Protein AF-A0A349CSX2-F1 (afdb_monomer)

Sequence (225 aa):
MTLAASSPLQPGTSHRARDFVFTFSYESYADAHKRGMMRPPDRLVSTLIDSPEVRRVLVADPFRSWITSWVRALVDIRHRARETDKFRHVSPMRIARADPVHVDDVAAVYRDYERIVRRAAEAAQLEQPAFVTASPLVGGFTDLDWTGGALYYARDDWLSSPARRRYWPAYREAYRRIAASGRAVAAVSQEIIDRIEPTGPHRVVPNGIEPREWLGAQPTAPDWL

Radius of gyration: 18.16 Å; Cα contacts (8 Å, |Δi|>4): 360; chains: 1; bounding box: 45×52×41 Å

Structure (mmCIF, N/CA/C/O backbone):
data_AF-A0A349CSX2-F1
#
_entry.id   AF-A0A349CSX2-F1
#
loop_
_atom_site.group_PDB
_atom_site.id
_atom_site.type_symbol
_atom_site.label_atom_id
_atom_site.label_alt_id
_atom_site.label_comp_id
_atom_site.label_asym_id
_atom_site.label_entity_id
_atom_site.label_seq_id
_atom_site.pdbx_PDB_ins_code
_atom_site.Cartn_x
_atom_site.Cartn_y
_atom_site.Cartn_z
_atom_site.occupancy
_atom_site.B_iso_or_equiv
_atom_site.auth_seq_id
_atom_site.auth_comp_id
_atom_site.auth_asym_id
_atom_site.auth_atom_id
_atom_site.pdbx_PDB_model_num
ATOM 1 N N . MET A 1 1 ? -24.421 -0.724 -22.164 1.00 36.19 1 MET A N 1
ATOM 2 C CA . MET A 1 1 ? -24.004 -0.444 -20.774 1.00 36.19 1 MET A CA 1
ATOM 3 C C . MET A 1 1 ? -24.316 -1.673 -19.946 1.00 36.19 1 MET A C 1
ATOM 5 O O . MET A 1 1 ? -25.474 -1.894 -19.620 1.00 36.19 1 MET A O 1
ATOM 9 N N . THR A 1 2 ? -23.325 -2.519 -19.692 1.00 32.28 2 THR A N 1
ATOM 10 C CA . THR A 1 2 ? -23.505 -3.706 -18.850 1.00 32.28 2 THR A CA 1
ATOM 11 C C . THR A 1 2 ? -23.389 -3.245 -17.403 1.00 32.28 2 THR A C 1
ATOM 13 O O . THR A 1 2 ? -22.340 -2.746 -17.001 1.00 32.28 2 THR A O 1
ATOM 16 N N . LEU A 1 3 ? -24.487 -3.318 -16.648 1.00 37.62 3 LEU A N 1
ATOM 17 C CA . LEU A 1 3 ? -24.475 -3.077 -15.208 1.00 37.62 3 LEU A CA 1
ATOM 18 C C . LEU A 1 3 ? -23.445 -4.029 -14.591 1.00 37.62 3 LEU A C 1
ATOM 20 O O . LEU A 1 3 ? -23.508 -5.235 -14.833 1.00 37.62 3 LEU A O 1
ATOM 24 N N . ALA A 1 4 ? -22.474 -3.484 -13.856 1.00 45.81 4 ALA A N 1
ATOM 25 C CA . ALA A 1 4 ? -21.497 -4.286 -13.132 1.00 45.81 4 ALA A CA 1
ATOM 26 C C . ALA A 1 4 ? -22.250 -5.321 -12.287 1.00 45.81 4 ALA A C 1
ATOM 28 O O . ALA A 1 4 ? -23.152 -4.954 -11.529 1.00 45.81 4 ALA A O 1
ATOM 29 N N . ALA A 1 5 ? -21.913 -6.601 -12.461 1.00 44.22 5 ALA A N 1
ATOM 30 C CA . ALA A 1 5 ? -22.546 -7.690 -11.734 1.00 44.22 5 ALA A CA 1
ATOM 31 C C . ALA A 1 5 ? -22.550 -7.397 -10.224 1.00 44.22 5 ALA A C 1
ATOM 33 O O . ALA A 1 5 ? -21.582 -6.863 -9.668 1.00 44.22 5 ALA A O 1
ATOM 34 N N . SER A 1 6 ? -23.668 -7.713 -9.570 1.00 47.03 6 SER A N 1
ATOM 35 C CA . SER A 1 6 ? -23.848 -7.541 -8.133 1.00 47.03 6 SER A CA 1
ATOM 36 C C . SER A 1 6 ? -22.718 -8.234 -7.367 1.00 47.03 6 SER A C 1
ATOM 38 O O . SER A 1 6 ? -22.371 -9.380 -7.637 1.00 47.03 6 SER A O 1
ATOM 40 N N . SER A 1 7 ? -22.130 -7.502 -6.421 1.00 48.88 7 SER A N 1
ATOM 41 C CA . SER A 1 7 ? -21.007 -7.954 -5.598 1.00 48.88 7 SER A CA 1
ATOM 42 C C . SER A 1 7 ? -21.341 -9.252 -4.853 1.00 48.88 7 SER A C 1
ATOM 44 O O . SER A 1 7 ? -22.360 -9.275 -4.165 1.00 48.88 7 SER A O 1
ATOM 46 N N . PRO A 1 8 ? -20.480 -10.285 -4.884 1.00 47.00 8 PRO A N 1
ATOM 47 C CA . PRO A 1 8 ? -20.641 -11.467 -4.033 1.00 47.00 8 PRO A CA 1
ATOM 48 C C . PRO A 1 8 ? -20.331 -11.179 -2.553 1.00 47.00 8 PRO A C 1
ATOM 50 O O . PRO A 1 8 ? -20.602 -12.008 -1.688 1.00 47.00 8 PRO A O 1
ATOM 53 N N . LEU A 1 9 ? -19.757 -10.011 -2.239 1.00 49.25 9 LEU A N 1
ATOM 54 C CA . LEU A 1 9 ? -19.518 -9.591 -0.860 1.00 49.25 9 LEU A CA 1
ATOM 55 C C . LEU A 1 9 ? -20.847 -9.185 -0.218 1.00 49.25 9 LEU A C 1
ATOM 57 O O . LEU A 1 9 ? -21.385 -8.121 -0.531 1.00 49.25 9 LEU A O 1
ATOM 61 N N . GLN A 1 10 ? -21.359 -10.026 0.681 1.00 48.22 10 GLN A N 1
ATOM 62 C CA . GLN A 1 10 ? -22.434 -9.624 1.580 1.00 48.22 10 GLN A CA 1
ATOM 63 C C . GLN A 1 10 ? -21.970 -8.423 2.423 1.00 48.22 10 GLN A C 1
ATOM 65 O O . GLN A 1 10 ? -20.821 -8.414 2.877 1.00 48.22 10 GLN A O 1
ATOM 70 N N . PRO A 1 11 ? -22.820 -7.399 2.630 1.00 49.03 11 PRO A N 1
ATOM 71 C CA . PRO A 1 11 ? -22.500 -6.309 3.541 1.00 49.03 11 PRO A CA 1
ATOM 72 C C . PRO A 1 11 ? -22.248 -6.892 4.935 1.00 49.03 11 PRO A C 1
ATOM 74 O O . PRO A 1 11 ? -23.105 -7.574 5.495 1.00 49.03 11 PRO A O 1
ATOM 77 N N . GLY A 1 12 ? -21.043 -6.669 5.462 1.00 51.38 12 GLY A N 1
ATOM 78 C CA . GLY A 1 12 ? -20.649 -7.177 6.770 1.00 51.38 12 GLY A CA 1
ATOM 79 C C . GLY A 1 12 ? -21.587 -6.650 7.852 1.00 51.38 12 GLY A C 1
ATOM 80 O O . GLY A 1 12 ? -21.747 -5.442 8.014 1.00 51.38 12 GLY A O 1
ATOM 81 N N . THR A 1 13 ? -22.212 -7.561 8.591 1.00 50.88 13 THR A N 1
ATOM 82 C CA . THR A 1 13 ? -22.945 -7.269 9.827 1.00 50.88 13 THR A CA 1
ATOM 83 C C . THR A 1 13 ? -22.016 -6.562 10.810 1.00 50.88 13 THR A C 1
ATOM 85 O O . THR A 1 13 ? -20.895 -7.031 10.997 1.00 50.88 13 THR A O 1
ATOM 88 N N . SER A 1 14 ? -22.479 -5.455 11.408 1.00 49.78 14 SER A N 1
ATOM 89 C CA . SER A 1 14 ? -21.754 -4.549 12.318 1.00 49.78 14 SER A CA 1
ATOM 90 C C . SER A 1 14 ? -20.541 -5.190 13.007 1.00 49.78 14 SER A C 1
ATOM 92 O O . SER A 1 14 ? -20.660 -5.832 14.055 1.00 49.78 14 SER A O 1
ATOM 94 N N . HIS A 1 15 ? -19.363 -5.030 12.407 1.00 58.34 15 HIS A N 1
ATOM 95 C CA . HIS A 1 15 ? -18.131 -5.492 13.019 1.00 58.34 15 HIS A CA 1
ATOM 96 C C . HIS A 1 15 ? -17.725 -4.503 14.112 1.00 58.34 15 HIS A C 1
ATOM 98 O O . HIS A 1 15 ? -17.779 -3.287 13.929 1.00 58.34 15 HIS A O 1
ATOM 104 N N . ARG A 1 16 ? -17.291 -5.034 15.259 1.00 72.81 16 ARG A N 1
ATOM 105 C CA . ARG A 1 16 ? -16.488 -4.291 16.238 1.00 72.81 16 ARG A CA 1
ATOM 106 C C . ARG A 1 16 ? -15.406 -3.505 15.483 1.00 72.81 16 ARG A C 1
ATOM 108 O O . ARG A 1 16 ? -14.809 -4.061 14.561 1.00 72.81 16 ARG A O 1
ATOM 115 N N . ALA A 1 17 ? -15.173 -2.248 15.868 1.00 86.38 17 ALA A N 1
ATOM 116 C CA . ALA A 1 17 ? -14.196 -1.391 15.198 1.00 86.38 17 ALA A CA 1
ATOM 117 C C . ALA A 1 17 ? -12.853 -2.125 15.020 1.00 86.38 17 ALA A C 1
ATOM 119 O O . ALA A 1 17 ? -12.344 -2.722 15.974 1.00 86.38 17 ALA A O 1
ATOM 120 N N . ARG A 1 18 ? -12.316 -2.119 13.796 1.00 94.00 18 ARG A N 1
ATOM 121 C CA . ARG A 1 18 ? -11.175 -2.954 13.381 1.00 94.00 18 ARG A CA 1
ATOM 122 C C . ARG A 1 18 ? -9.903 -2.123 13.242 1.00 94.00 18 ARG A C 1
ATOM 124 O O . ARG A 1 18 ? -9.966 -0.924 12.975 1.00 94.00 18 ARG A O 1
ATOM 131 N N . ASP A 1 19 ? -8.751 -2.762 13.407 1.00 97.88 19 ASP A N 1
ATOM 132 C CA . ASP A 1 19 ? -7.459 -2.133 13.145 1.00 97.88 19 ASP A CA 1
ATOM 133 C C . ASP A 1 19 ? -7.006 -2.294 11.705 1.00 97.88 19 ASP A C 1
ATOM 135 O O . ASP A 1 19 ? -7.312 -3.291 11.049 1.00 97.88 19 ASP A O 1
ATOM 139 N N . PHE A 1 20 ? -6.219 -1.331 11.236 1.00 98.50 20 PHE A N 1
ATOM 140 C CA . PHE A 1 20 ? -5.724 -1.310 9.871 1.00 98.50 20 PHE A CA 1
ATOM 141 C C . PHE A 1 20 ? -4.232 -1.014 9.797 1.00 98.50 20 PHE A C 1
ATOM 143 O O . PHE A 1 20 ? -3.682 -0.229 10.568 1.00 98.50 20 PHE A O 1
ATOM 150 N N . VAL A 1 21 ? -3.589 -1.605 8.799 1.00 98.62 21 VAL A N 1
ATOM 151 C CA . VAL A 1 21 ? -2.288 -1.164 8.305 1.00 98.62 21 VAL A CA 1
ATOM 152 C C . VAL A 1 21 ? -2.480 -0.717 6.868 1.00 98.62 21 VAL A C 1
ATOM 154 O O . VAL A 1 21 ? -3.046 -1.456 6.067 1.00 98.62 21 VAL A O 1
ATOM 157 N N . PHE A 1 22 ? -2.018 0.483 6.539 1.00 98.38 22 PHE A N 1
ATOM 158 C CA . PHE A 1 22 ? -2.097 1.029 5.192 1.00 98.38 22 PHE A CA 1
ATOM 159 C C . PHE A 1 22 ? -0.706 1.353 4.649 1.00 98.38 22 PHE A C 1
ATOM 161 O O . PHE A 1 22 ? 0.077 2.022 5.321 1.00 98.38 22 PHE A O 1
ATOM 168 N N . THR A 1 23 ? -0.413 0.941 3.414 1.00 97.44 23 THR A N 1
ATOM 169 C CA . THR A 1 23 ? 0.828 1.320 2.718 1.00 97.44 23 THR A CA 1
ATOM 170 C C . THR A 1 23 ? 0.540 1.967 1.366 1.00 97.44 23 THR A C 1
ATOM 172 O O . THR A 1 23 ? -0.240 1.436 0.566 1.00 97.44 23 THR A O 1
ATOM 175 N N . PHE A 1 24 ? 1.259 3.040 1.054 1.00 93.25 24 PHE A N 1
ATOM 176 C CA . PHE A 1 24 ? 1.254 3.660 -0.273 1.00 93.25 24 PHE A CA 1
ATOM 177 C C . PHE A 1 24 ? 2.081 2.870 -1.305 1.00 93.25 24 PHE A C 1
ATOM 179 O O . PHE A 1 24 ? 2.866 1.991 -0.957 1.00 93.25 24 PHE A O 1
ATOM 186 N N . SER A 1 25 ? 1.941 3.228 -2.588 1.00 89.25 25 SER A N 1
ATOM 187 C CA . SER A 1 25 ? 2.779 2.724 -3.686 1.00 89.25 25 SER A CA 1
ATOM 188 C C . SER A 1 25 ? 4.207 3.282 -3.659 1.00 89.25 25 SER A C 1
ATOM 190 O O . SER A 1 25 ? 5.168 2.536 -3.496 1.00 89.25 25 SER A O 1
ATOM 192 N N . TYR A 1 26 ? 4.346 4.599 -3.837 1.00 83.94 26 TYR A N 1
ATOM 193 C CA . TYR A 1 26 ? 5.637 5.303 -3.930 1.00 83.94 26 TYR A CA 1
ATOM 194 C C . TYR A 1 26 ? 5.653 6.624 -3.163 1.00 83.94 26 TYR A C 1
ATOM 196 O O . TYR A 1 26 ? 6.717 7.155 -2.838 1.00 83.94 26 TYR A O 1
ATOM 204 N N . GLU A 1 27 ? 4.475 7.169 -2.899 1.00 88.12 27 GLU A N 1
ATOM 205 C CA . GLU A 1 27 ? 4.265 8.391 -2.149 1.00 88.12 27 GLU A CA 1
ATOM 206 C C . GLU A 1 27 ? 4.383 8.123 -0.641 1.00 88.12 27 GLU A C 1
ATOM 208 O O . GLU A 1 27 ? 4.000 7.059 -0.175 1.00 88.12 27 GLU A O 1
ATOM 213 N N . SER A 1 28 ? 4.909 9.071 0.137 1.00 90.12 28 SER A N 1
ATOM 214 C CA . SER A 1 28 ? 4.780 9.020 1.604 1.00 90.12 28 SER A CA 1
ATOM 215 C C . SER A 1 28 ? 3.504 9.716 2.064 1.00 90.12 28 SER A C 1
ATOM 217 O O . SER A 1 28 ? 2.923 10.515 1.324 1.00 90.12 28 SER A O 1
ATOM 219 N N . TYR A 1 29 ? 3.127 9.502 3.325 1.00 91.12 29 TYR A N 1
ATOM 220 C CA . TYR A 1 29 ? 2.076 10.279 3.980 1.00 91.12 29 TYR A CA 1
ATOM 221 C C . TYR A 1 29 ? 2.330 11.788 3.860 1.00 91.12 29 TYR A C 1
ATOM 223 O O . TYR A 1 29 ? 1.424 12.547 3.530 1.00 91.12 29 TYR A O 1
ATOM 231 N N . ALA A 1 30 ? 3.578 12.231 4.041 1.00 89.00 30 ALA A N 1
ATOM 232 C CA . ALA A 1 30 ? 3.936 13.640 3.888 1.00 89.00 30 ALA A CA 1
ATOM 233 C C . ALA A 1 30 ? 3.714 14.154 2.452 1.00 89.00 30 ALA A C 1
ATOM 235 O O . ALA A 1 30 ? 3.168 15.242 2.274 1.00 89.00 30 ALA A O 1
ATOM 236 N N . ASP A 1 31 ? 4.068 13.362 1.426 1.00 89.31 31 ASP A N 1
ATOM 237 C CA . ASP A 1 31 ? 3.789 13.715 0.027 1.00 89.31 31 ASP A CA 1
ATOM 238 C C . ASP A 1 31 ? 2.273 13.806 -0.232 1.00 89.31 31 ASP A C 1
ATOM 240 O O . ASP A 1 31 ? 1.844 14.626 -1.045 1.00 89.31 31 ASP A O 1
ATOM 244 N N . ALA A 1 32 ? 1.468 12.947 0.408 1.00 89.81 32 ALA A N 1
ATOM 245 C CA . ALA A 1 32 ? 0.006 12.937 0.308 1.00 89.81 32 ALA A CA 1
ATOM 246 C C . ALA A 1 32 ? -0.625 14.149 1.008 1.00 89.81 32 ALA A C 1
ATOM 248 O O . ALA A 1 32 ? -1.435 14.863 0.418 1.00 89.81 32 ALA A O 1
ATOM 249 N N . HIS A 1 33 ? -0.182 14.450 2.224 1.00 91.38 33 HIS A N 1
ATOM 250 C CA . HIS A 1 33 ? -0.674 15.582 2.994 1.00 91.38 33 HIS A CA 1
ATOM 251 C C . HIS A 1 33 ? -0.309 16.923 2.336 1.00 91.38 33 HIS A C 1
ATOM 253 O O . HIS A 1 33 ? -1.148 17.815 2.241 1.00 91.38 33 HIS A O 1
ATOM 259 N N . LYS A 1 34 ? 0.906 17.050 1.786 1.00 87.62 34 LYS A N 1
ATOM 260 C CA . LYS A 1 34 ? 1.354 18.245 1.049 1.00 87.62 34 LYS A CA 1
ATOM 261 C C . LYS A 1 34 ? 0.487 18.569 -0.169 1.00 87.62 34 LYS A C 1
ATOM 263 O O . LYS A 1 34 ? 0.300 19.738 -0.486 1.00 87.62 34 LYS A O 1
ATOM 268 N N . ARG A 1 35 ? -0.050 17.547 -0.840 1.00 87.44 35 ARG A N 1
ATOM 269 C CA . ARG A 1 35 ? -0.967 17.701 -1.982 1.00 87.44 35 ARG A CA 1
ATOM 270 C C . ARG A 1 35 ? -2.447 17.686 -1.581 1.00 87.44 35 ARG A C 1
ATOM 272 O O . ARG A 1 35 ? -3.295 17.472 -2.437 1.00 87.44 35 ARG A O 1
ATOM 279 N N . GLY A 1 36 ? -2.768 17.847 -0.297 1.00 87.38 36 GLY A N 1
ATOM 280 C CA . GLY A 1 36 ? -4.153 17.928 0.172 1.00 87.38 36 GLY A CA 1
ATOM 281 C C . GLY A 1 36 ? -4.939 16.617 0.086 1.00 87.38 36 GLY A C 1
ATOM 282 O O . GLY A 1 36 ? -6.149 16.654 -0.087 1.00 87.38 36 GLY A O 1
ATOM 283 N N . MET A 1 37 ? -4.273 15.461 0.179 1.00 90.06 37 MET A N 1
ATOM 284 C CA . MET A 1 37 ? -4.906 14.133 0.174 1.00 90.06 37 MET A CA 1
ATOM 285 C C . MET A 1 37 ? -5.798 13.838 -1.050 1.00 90.06 37 MET A C 1
ATOM 287 O O . MET A 1 37 ? -6.779 13.107 -0.961 1.00 90.06 37 MET A O 1
ATOM 291 N N . MET A 1 38 ? -5.466 14.392 -2.220 1.00 86.38 38 MET A N 1
ATOM 292 C CA . MET A 1 38 ? -6.362 14.365 -3.384 1.00 86.38 38 MET A CA 1
ATOM 293 C C . MET A 1 38 ? -6.429 13.030 -4.150 1.00 86.38 38 MET A C 1
ATOM 295 O O . MET A 1 38 ? -7.393 12.804 -4.877 1.00 86.38 38 MET A O 1
ATOM 299 N N . ARG A 1 39 ? -5.416 12.151 -4.069 1.00 89.25 39 ARG A N 1
ATOM 300 C CA . ARG A 1 39 ? -5.370 10.931 -4.906 1.00 89.25 39 ARG A CA 1
ATOM 301 C C . ARG A 1 39 ? -6.172 9.786 -4.276 1.00 89.25 39 ARG A C 1
ATOM 303 O O . ARG A 1 39 ? -6.313 9.766 -3.058 1.00 89.25 39 ARG A O 1
ATOM 310 N N . PRO A 1 40 ? -6.602 8.767 -5.047 1.00 90.06 40 PRO A N 1
ATOM 311 C CA . PRO A 1 40 ? -7.395 7.666 -4.495 1.00 90.06 40 PRO A CA 1
ATOM 312 C C . PRO A 1 40 ? -6.766 6.954 -3.275 1.00 90.06 40 PRO A C 1
ATOM 314 O O . PRO A 1 40 ? -7.464 6.796 -2.277 1.00 90.06 40 PRO A O 1
ATOM 317 N N . PRO A 1 41 ? -5.457 6.609 -3.250 1.00 91.50 41 PRO A N 1
ATOM 318 C CA . PRO A 1 41 ? -4.831 6.052 -2.042 1.00 91.50 41 PRO A CA 1
ATOM 319 C C . PRO A 1 41 ? -4.826 7.015 -0.850 1.00 91.50 41 PRO A C 1
ATOM 321 O O . PRO A 1 41 ? -4.889 6.583 0.296 1.00 91.50 41 PRO A O 1
ATOM 324 N N . ASP A 1 42 ? -4.758 8.318 -1.115 1.00 92.88 42 ASP A N 1
ATOM 325 C CA . ASP A 1 42 ? -4.766 9.340 -0.072 1.00 92.88 42 ASP A CA 1
ATOM 326 C C . ASP A 1 42 ? -6.155 9.429 0.564 1.00 92.88 42 ASP A C 1
ATOM 328 O O . ASP A 1 42 ? -6.290 9.490 1.780 1.00 92.88 42 ASP A O 1
ATOM 332 N N . ARG A 1 43 ? -7.201 9.357 -0.264 1.00 91.62 43 ARG A N 1
ATOM 333 C CA . ARG A 1 43 ? -8.584 9.310 0.210 1.00 91.62 43 ARG A CA 1
ATOM 334 C C . ARG A 1 43 ? -8.865 8.047 0.999 1.00 91.62 43 ARG A C 1
ATOM 336 O O . ARG A 1 43 ? -9.484 8.148 2.047 1.00 91.62 43 ARG A O 1
ATOM 343 N N . LEU A 1 44 ? -8.340 6.897 0.572 1.00 92.56 44 LEU A N 1
ATOM 344 C CA . LEU A 1 44 ? -8.428 5.669 1.365 1.00 92.56 44 LEU A CA 1
ATOM 345 C C . LEU A 1 44 ? -7.824 5.858 2.759 1.00 92.56 44 LEU A C 1
ATOM 347 O O . LEU A 1 44 ? -8.465 5.503 3.745 1.00 92.56 44 LEU A O 1
ATOM 351 N N . VAL A 1 45 ? -6.630 6.452 2.865 1.00 93.88 45 VAL A N 1
ATOM 352 C CA . VAL A 1 45 ? -6.019 6.669 4.181 1.00 93.88 45 VAL A CA 1
ATOM 353 C C . VAL A 1 45 ? -6.781 7.701 5.014 1.00 93.88 45 VAL A C 1
ATOM 355 O O . VAL A 1 45 ? -6.990 7.464 6.200 1.00 93.88 45 VAL A O 1
ATOM 358 N N . SER A 1 46 ? -7.264 8.795 4.414 1.00 93.56 46 SER A N 1
ATOM 359 C CA . SER A 1 46 ? -8.117 9.775 5.100 1.00 93.56 46 SER A CA 1
ATOM 360 C C . SER A 1 46 ? -9.399 9.129 5.623 1.00 93.56 46 SER A C 1
ATOM 362 O O . SER A 1 46 ? -9.724 9.278 6.795 1.00 93.56 46 SER A O 1
ATOM 364 N N . THR A 1 47 ? -10.076 8.319 4.806 1.00 93.69 47 THR A N 1
ATOM 365 C CA . THR A 1 47 ? -11.267 7.575 5.226 1.00 93.69 47 THR A CA 1
ATOM 366 C C . THR A 1 47 ? -10.964 6.622 6.380 1.00 93.69 47 THR A C 1
ATOM 368 O O . THR A 1 47 ? -11.755 6.548 7.315 1.00 93.69 47 THR A O 1
ATOM 371 N N . LEU A 1 48 ? -9.823 5.923 6.370 1.00 95.19 48 LEU A N 1
ATOM 372 C CA . LEU A 1 48 ? -9.431 5.061 7.491 1.00 95.19 48 LEU A CA 1
ATOM 373 C C . LEU A 1 48 ? -9.164 5.863 8.774 1.00 95.19 48 LEU A C 1
ATOM 375 O O . LEU A 1 48 ? -9.556 5.442 9.861 1.00 95.19 48 LEU A O 1
ATOM 379 N N . ILE A 1 49 ? -8.516 7.023 8.661 1.00 94.56 49 ILE A N 1
ATOM 380 C CA . ILE A 1 49 ? -8.231 7.904 9.801 1.00 94.56 49 ILE A CA 1
ATOM 381 C C . ILE A 1 49 ? -9.529 8.468 10.395 1.00 94.56 49 ILE A C 1
ATOM 383 O O . ILE A 1 49 ? -9.668 8.510 11.619 1.00 94.56 49 ILE A O 1
ATOM 387 N N . ASP A 1 50 ? -10.504 8.827 9.563 1.00 93.25 50 ASP A N 1
ATOM 388 C CA . ASP A 1 50 ? -11.723 9.513 10.003 1.00 93.25 50 ASP A CA 1
ATOM 389 C C . ASP A 1 50 ? -12.873 8.553 10.359 1.00 93.25 50 ASP A C 1
ATOM 391 O O . ASP A 1 50 ? -13.730 8.891 11.174 1.00 93.25 50 ASP A O 1
ATOM 395 N N . SER A 1 51 ? -12.885 7.327 9.822 1.00 94.62 51 SER A N 1
ATOM 396 C CA . SER A 1 51 ? -14.003 6.387 9.994 1.00 94.62 51 SER A CA 1
ATOM 397 C C . SER A 1 51 ? -14.177 5.922 11.449 1.00 94.62 51 SER A C 1
ATOM 399 O O . SER A 1 51 ? -13.204 5.465 12.059 1.00 94.62 51 SER A O 1
ATOM 401 N N . PRO A 1 52 ? -15.397 5.957 12.020 1.00 91.75 52 PRO A N 1
ATOM 402 C CA . PRO A 1 52 ? -15.668 5.421 13.356 1.00 91.75 52 PRO A CA 1
ATOM 403 C C . PRO A 1 52 ? -15.562 3.888 13.426 1.00 91.75 52 PRO A C 1
ATOM 405 O O . PRO A 1 52 ? -15.413 3.334 14.512 1.00 91.75 52 PRO A O 1
ATOM 408 N N . GLU A 1 53 ? -15.603 3.197 12.284 1.00 93.69 53 GLU A N 1
ATOM 409 C CA . GLU A 1 53 ? -15.435 1.739 12.198 1.00 93.69 53 GLU A CA 1
ATOM 410 C C . GLU A 1 53 ? -13.963 1.306 12.299 1.00 93.69 53 GLU A C 1
ATOM 412 O O . GLU A 1 53 ? -13.659 0.120 12.444 1.00 93.69 53 GLU A O 1
ATOM 417 N N . VAL A 1 54 ? -13.032 2.263 12.244 1.00 96.25 54 VAL A N 1
ATOM 418 C CA . VAL A 1 54 ? -11.599 2.027 12.419 1.00 96.25 54 VAL A CA 1
ATOM 419 C C . VAL A 1 54 ? -11.206 2.357 13.851 1.00 96.25 54 VAL A C 1
ATOM 421 O O . VAL A 1 54 ? -11.353 3.494 14.300 1.00 96.25 54 VAL A O 1
ATOM 424 N N . ARG A 1 55 ? -10.664 1.369 14.566 1.00 96.12 55 ARG A N 1
ATOM 425 C CA . ARG A 1 55 ? -10.185 1.536 15.943 1.00 96.12 55 ARG A CA 1
ATOM 426 C C . ARG A 1 55 ? -8.814 2.206 15.968 1.00 96.12 55 ARG A C 1
ATOM 428 O O . ARG A 1 55 ? -8.653 3.241 16.610 1.00 96.12 55 ARG A O 1
ATOM 435 N N . ARG A 1 56 ? -7.837 1.625 15.268 1.00 97.62 56 ARG A N 1
ATOM 436 C CA . ARG A 1 56 ? -6.491 2.178 15.077 1.00 97.62 56 ARG A CA 1
ATOM 437 C C . ARG A 1 56 ? -5.999 1.922 13.659 1.00 97.62 56 ARG A C 1
ATOM 439 O O . ARG A 1 56 ? -6.359 0.932 13.029 1.00 97.62 56 ARG A O 1
ATOM 446 N N . VAL A 1 57 ? -5.144 2.803 13.163 1.00 98.12 57 VAL A N 1
ATOM 447 C CA . VAL A 1 57 ? -4.514 2.684 11.854 1.00 98.12 57 VAL A CA 1
ATOM 448 C C . VAL A 1 57 ? -3.029 3.011 11.950 1.00 98.12 57 VAL A C 1
ATOM 450 O O . VAL A 1 57 ? -2.634 4.057 12.466 1.00 98.12 57 VAL A O 1
ATOM 453 N N . LEU A 1 58 ? -2.204 2.108 11.427 1.00 98.50 58 LEU A N 1
ATOM 454 C CA . LEU A 1 58 ? -0.799 2.366 11.144 1.00 98.50 58 LEU A CA 1
ATOM 455 C C . LEU A 1 58 ? -0.643 2.675 9.659 1.00 98.50 58 LEU A C 1
ATOM 457 O O . LEU A 1 58 ? -0.981 1.855 8.807 1.00 98.50 58 LEU A O 1
ATOM 461 N N . VAL A 1 59 ? -0.073 3.832 9.347 1.00 98.06 59 VAL A N 1
ATOM 462 C CA . VAL A 1 59 ? 0.298 4.191 7.979 1.00 98.06 59 VAL A CA 1
ATOM 463 C C . VAL A 1 59 ? 1.792 4.010 7.801 1.00 98.06 59 VAL A C 1
ATOM 465 O O . VAL A 1 59 ? 2.592 4.631 8.496 1.00 98.06 59 VAL A O 1
ATOM 468 N N . ALA A 1 60 ? 2.166 3.164 6.853 1.00 97.19 60 ALA A N 1
ATOM 469 C CA . ALA A 1 60 ? 3.546 2.860 6.535 1.00 97.19 60 ALA A CA 1
ATOM 470 C C . ALA A 1 60 ? 3.925 3.458 5.175 1.00 97.19 60 ALA A C 1
ATOM 472 O O . ALA A 1 60 ? 3.320 3.165 4.140 1.00 97.19 60 ALA A O 1
ATOM 473 N N . ASP A 1 61 ? 4.949 4.308 5.175 1.00 95.31 61 ASP A N 1
ATOM 474 C CA . ASP A 1 61 ? 5.529 4.823 3.937 1.00 95.31 61 ASP A CA 1
ATOM 475 C C . ASP A 1 61 ? 6.253 3.701 3.169 1.00 95.31 61 ASP A C 1
ATOM 477 O O . ASP A 1 61 ? 6.682 2.708 3.766 1.00 95.31 61 ASP A O 1
ATOM 481 N N . PRO A 1 62 ? 6.462 3.849 1.850 1.00 91.19 62 PRO A N 1
ATOM 482 C CA . PRO A 1 62 ? 7.429 3.030 1.129 1.00 91.19 62 PRO A CA 1
ATOM 483 C C . PRO A 1 62 ? 8.851 3.317 1.629 1.00 91.19 62 PRO A C 1
ATOM 485 O O . PRO A 1 62 ? 9.122 4.377 2.199 1.00 91.19 62 PRO A O 1
ATOM 488 N N . PHE A 1 63 ? 9.790 2.407 1.355 1.00 89.06 63 PHE A N 1
ATOM 489 C C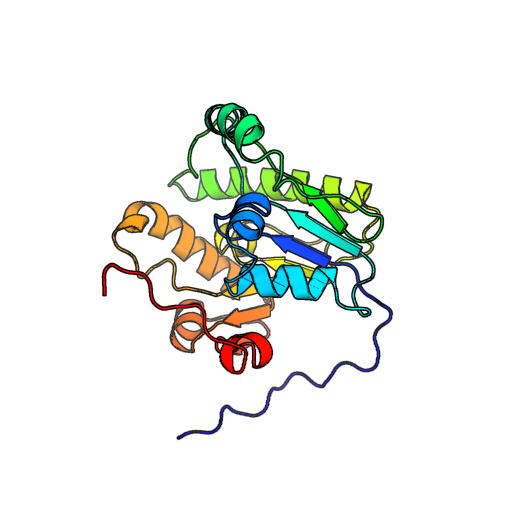A . PHE A 1 63 ? 11.192 2.621 1.711 1.00 89.06 63 PHE A CA 1
ATOM 490 C C . PHE A 1 63 ? 11.733 3.951 1.182 1.00 89.06 63 PHE A C 1
ATOM 492 O O . PHE A 1 63 ? 11.718 4.222 -0.025 1.00 89.06 63 PHE A O 1
ATOM 499 N N . ARG A 1 64 ? 12.324 4.741 2.079 1.00 82.94 64 ARG A N 1
ATOM 500 C CA . ARG A 1 64 ? 13.039 5.967 1.727 1.00 82.94 64 ARG A CA 1
ATOM 501 C C . ARG A 1 64 ? 14.538 5.813 1.920 1.00 82.94 64 ARG A C 1
ATOM 503 O O . ARG A 1 64 ? 15.004 5.123 2.822 1.00 82.94 64 ARG A O 1
ATOM 510 N N . SER A 1 65 ? 15.307 6.481 1.062 1.00 76.88 65 SER A N 1
ATOM 511 C CA . SER A 1 65 ? 16.754 6.542 1.244 1.00 76.88 65 SER A CA 1
ATOM 512 C C . SER A 1 65 ? 17.103 7.499 2.370 1.00 76.88 65 SER A C 1
ATOM 514 O O . SER A 1 65 ? 16.630 8.640 2.362 1.00 76.88 65 SER A O 1
ATOM 516 N N . TRP A 1 66 ? 17.967 7.073 3.292 1.00 74.31 66 TRP A N 1
ATOM 517 C CA . TRP A 1 66 ? 18.544 7.939 4.322 1.00 74.31 66 TRP A CA 1
ATOM 518 C C . TRP A 1 66 ? 19.071 9.240 3.713 1.00 74.31 66 TRP A C 1
ATOM 520 O O . TRP A 1 66 ? 18.679 10.317 4.148 1.00 74.31 66 TRP A O 1
ATOM 530 N N . ILE A 1 67 ? 19.836 9.153 2.621 1.00 67.00 67 ILE A N 1
ATOM 531 C CA . ILE A 1 67 ? 20.519 10.297 2.000 1.00 67.00 67 ILE A CA 1
ATOM 532 C C . ILE A 1 67 ? 19.536 11.381 1.534 1.00 67.00 67 ILE A C 1
ATOM 534 O O . ILE A 1 67 ? 19.763 12.565 1.756 1.00 67.00 67 ILE A O 1
ATOM 538 N N . THR A 1 68 ? 18.427 10.996 0.901 1.00 65.38 68 THR A N 1
ATOM 539 C CA . THR A 1 68 ? 17.432 11.964 0.407 1.00 65.38 68 THR A CA 1
ATOM 540 C C . THR A 1 68 ? 16.461 12.428 1.490 1.00 65.38 68 THR A C 1
ATOM 542 O O . THR A 1 68 ? 15.832 13.475 1.346 1.00 65.38 68 THR A O 1
ATOM 545 N N . SER A 1 69 ? 16.310 11.654 2.566 1.00 62.88 69 SER A N 1
ATOM 546 C CA . SER A 1 69 ? 15.294 11.925 3.587 1.00 62.88 69 SER A CA 1
ATOM 547 C C . SER A 1 69 ? 15.710 13.006 4.567 1.00 62.88 69 SER A C 1
ATOM 549 O O . SER A 1 69 ? 14.842 13.753 4.994 1.00 62.88 69 SER A O 1
ATOM 551 N N . TRP A 1 70 ? 17.004 13.171 4.867 1.00 62.62 70 TRP A N 1
ATOM 552 C CA . TRP A 1 70 ? 17.471 14.272 5.726 1.00 62.62 70 TRP A CA 1
ATOM 553 C C . TRP A 1 70 ? 17.110 15.646 5.151 1.00 62.62 70 TRP A C 1
ATOM 555 O O . TRP A 1 70 ? 16.587 16.497 5.864 1.00 62.62 70 TRP A O 1
ATOM 565 N N . VAL A 1 71 ? 17.290 15.834 3.840 1.00 62.03 71 VAL A N 1
ATOM 566 C CA . VAL A 1 71 ? 16.939 17.087 3.152 1.00 62.03 71 VAL A CA 1
ATOM 567 C C . VAL A 1 71 ? 15.426 17.329 3.177 1.00 62.03 71 VAL A C 1
ATOM 569 O O . VAL A 1 71 ? 14.977 18.428 3.498 1.00 62.03 71 VAL A O 1
ATOM 572 N N . ARG A 1 72 ? 14.615 16.298 2.901 1.00 63.84 72 ARG A N 1
ATOM 573 C CA . ARG A 1 72 ? 13.147 16.416 2.955 1.00 63.84 72 ARG A CA 1
ATOM 574 C C . ARG A 1 72 ? 12.611 16.598 4.370 1.00 63.84 72 ARG A C 1
ATOM 576 O O . ARG A 1 72 ? 11.639 17.315 4.558 1.00 63.84 72 ARG A O 1
ATOM 583 N N . ALA A 1 73 ? 13.248 16.000 5.373 1.00 63.66 73 ALA A N 1
ATOM 584 C CA . ALA A 1 73 ? 12.819 16.083 6.762 1.00 63.66 73 ALA A CA 1
ATOM 585 C C . ALA A 1 73 ? 12.792 17.531 7.280 1.00 63.66 73 ALA A C 1
ATOM 587 O O . ALA A 1 73 ? 11.931 17.850 8.101 1.00 63.66 73 ALA A O 1
ATOM 588 N N . LEU A 1 74 ? 13.695 18.390 6.797 1.00 62.41 74 LEU A N 1
ATOM 589 C CA . LEU A 1 74 ? 13.715 19.824 7.099 1.00 62.41 74 LEU A CA 1
ATOM 590 C C . LEU A 1 74 ? 12.594 20.586 6.377 1.00 62.41 74 LEU A C 1
ATOM 592 O O . LEU A 1 74 ? 11.917 21.408 6.988 1.00 62.41 74 LEU A O 1
ATOM 596 N N . VAL A 1 75 ? 12.368 20.288 5.096 1.00 65.25 75 VAL A N 1
ATOM 597 C CA . VAL A 1 75 ? 11.398 21.006 4.251 1.00 65.25 75 VAL A CA 1
ATOM 598 C C . VAL A 1 75 ? 9.951 20.615 4.568 1.00 65.25 75 VAL A C 1
ATOM 600 O O . VAL A 1 75 ? 9.071 21.469 4.631 1.00 65.25 75 VAL A O 1
ATOM 603 N N . ASP A 1 76 ? 9.694 19.333 4.812 1.00 73.06 76 ASP A N 1
ATOM 604 C CA . ASP A 1 76 ? 8.345 18.785 4.961 1.00 73.06 76 ASP A CA 1
ATOM 605 C C . ASP A 1 76 ? 7.931 18.630 6.437 1.00 73.06 76 ASP A C 1
ATOM 607 O O . ASP A 1 76 ? 6.995 17.896 6.751 1.00 73.06 76 ASP A O 1
ATOM 611 N N . ILE A 1 77 ? 8.595 19.329 7.371 1.00 73.06 77 ILE A N 1
ATOM 612 C CA . ILE A 1 77 ? 8.318 19.214 8.815 1.00 73.06 77 ILE A CA 1
ATOM 613 C C . ILE A 1 77 ? 6.848 19.496 9.159 1.00 73.06 77 ILE A C 1
ATOM 615 O O . ILE A 1 77 ? 6.273 18.830 10.017 1.00 73.06 77 ILE A O 1
ATOM 619 N N . ARG A 1 78 ? 6.218 20.432 8.435 1.00 74.12 78 ARG A N 1
ATOM 620 C CA . ARG A 1 78 ? 4.801 20.794 8.593 1.00 74.12 78 ARG A CA 1
ATOM 621 C C . ARG A 1 78 ? 3.842 19.710 8.104 1.00 74.12 78 ARG A C 1
ATOM 623 O O . ARG A 1 78 ? 2.695 19.703 8.531 1.00 74.12 78 ARG A O 1
ATOM 630 N N . HIS A 1 79 ? 4.309 18.813 7.237 1.00 80.50 79 HIS A N 1
ATOM 631 C CA . HIS A 1 79 ? 3.509 17.747 6.640 1.00 80.50 79 HIS A CA 1
ATOM 632 C C . HIS A 1 79 ? 3.786 16.371 7.252 1.00 80.50 79 HIS A C 1
ATOM 634 O O . HIS A 1 79 ? 3.300 15.358 6.749 1.00 80.50 79 HIS A O 1
ATOM 640 N N . ARG A 1 80 ? 4.567 16.315 8.337 1.00 80.00 80 ARG A N 1
ATOM 641 C CA . ARG A 1 80 ? 4.771 15.076 9.086 1.00 80.00 80 ARG A CA 1
ATOM 642 C C . ARG A 1 80 ? 3.459 14.605 9.705 1.00 80.00 80 ARG A C 1
ATOM 644 O O . ARG A 1 80 ? 2.625 15.407 10.125 1.00 80.00 80 ARG A O 1
ATOM 651 N N . ALA A 1 81 ? 3.318 13.287 9.777 1.00 82.31 81 ALA A N 1
ATOM 652 C CA . ALA A 1 81 ? 2.238 12.639 10.495 1.00 82.31 81 ALA A CA 1
ATOM 653 C C . ALA A 1 81 ? 2.193 13.142 11.946 1.00 82.31 81 ALA A C 1
ATOM 655 O O . ALA A 1 81 ? 3.188 13.080 12.668 1.00 82.31 81 ALA A O 1
ATOM 656 N N . ARG A 1 82 ? 1.036 13.665 12.361 1.00 85.56 82 ARG A N 1
ATOM 657 C CA . ARG A 1 82 ? 0.760 13.979 13.763 1.00 85.56 82 ARG A CA 1
ATOM 658 C C . ARG A 1 82 ? 0.128 12.750 14.386 1.00 85.56 82 ARG A C 1
ATOM 660 O O . ARG A 1 82 ? -1.051 12.497 14.159 1.00 85.56 82 ARG A O 1
ATOM 667 N N . GLU A 1 83 ? 0.931 11.970 15.094 1.00 89.31 83 GLU A N 1
ATOM 668 C CA . GLU A 1 83 ? 0.456 10.732 15.700 1.00 89.31 83 GLU A CA 1
ATOM 669 C C . GLU A 1 83 ? -0.564 10.984 16.811 1.00 89.31 83 GLU A C 1
ATOM 671 O O . GLU A 1 83 ? -0.474 11.956 17.562 1.00 89.31 83 GLU A O 1
ATOM 676 N N . THR A 1 84 ? -1.523 10.072 16.916 1.00 91.81 84 THR A N 1
ATOM 677 C CA . THR A 1 84 ? -2.562 10.031 17.945 1.00 91.81 84 THR A CA 1
ATOM 678 C C . THR A 1 84 ? -2.729 8.591 18.435 1.00 91.81 84 THR A C 1
ATOM 680 O O . THR A 1 84 ? -2.075 7.668 17.944 1.00 91.81 84 THR A O 1
ATOM 683 N N . ASP A 1 85 ? -3.635 8.359 19.384 1.00 90.00 85 ASP A N 1
ATOM 684 C CA . ASP A 1 85 ? -3.967 6.993 19.812 1.00 90.00 85 ASP A CA 1
ATOM 685 C C . ASP A 1 85 ? -4.614 6.165 18.696 1.00 90.00 85 ASP A C 1
ATOM 687 O O . ASP A 1 85 ? -4.450 4.945 18.655 1.00 90.00 85 ASP A O 1
ATOM 691 N N . LYS A 1 86 ? -5.322 6.831 17.774 1.00 93.75 86 LYS A N 1
ATOM 692 C CA . LYS A 1 86 ? -5.941 6.203 16.605 1.00 93.75 86 LYS A CA 1
ATOM 693 C C . LYS A 1 86 ? -4.960 6.054 15.446 1.00 93.75 86 LYS A C 1
ATOM 695 O O . LYS A 1 86 ? -5.015 5.051 14.749 1.00 93.75 86 LYS A O 1
ATOM 700 N N . PHE A 1 87 ? -4.092 7.033 15.207 1.00 96.00 87 PHE A N 1
ATOM 701 C CA . PHE A 1 87 ? -3.255 7.097 14.010 1.00 96.00 87 PHE A CA 1
ATOM 702 C C . PHE A 1 87 ? -1.768 7.074 14.361 1.00 96.00 87 PHE A C 1
ATOM 704 O O . PHE A 1 87 ? -1.260 7.966 15.040 1.00 96.00 87 PHE A O 1
ATOM 711 N N . ARG A 1 88 ? -1.058 6.073 13.843 1.00 97.12 88 ARG A N 1
ATOM 712 C CA . ARG A 1 88 ? 0.399 5.934 13.951 1.00 97.12 88 ARG A CA 1
ATOM 713 C C . ARG A 1 88 ? 1.037 5.944 12.573 1.00 97.12 88 ARG A C 1
ATOM 715 O O . ARG A 1 88 ? 0.405 5.555 11.588 1.00 97.12 88 ARG A O 1
ATOM 722 N N . HIS A 1 89 ? 2.295 6.363 12.498 1.00 96.50 89 HIS A N 1
ATOM 723 C CA . HIS A 1 89 ? 3.033 6.438 11.244 1.00 96.50 89 HIS A CA 1
ATOM 724 C C . HIS A 1 89 ? 4.397 5.772 11.371 1.00 96.50 89 HIS A C 1
ATOM 726 O O . HIS A 1 89 ? 5.107 5.933 12.356 1.00 96.50 89 HIS A O 1
ATOM 732 N N . VAL A 1 90 ? 4.790 5.024 10.345 1.00 95.50 90 VAL A N 1
ATOM 733 C CA . VAL A 1 90 ? 6.142 4.480 10.241 1.00 95.50 90 VAL A CA 1
ATOM 734 C C . VAL A 1 90 ? 6.724 4.827 8.882 1.00 95.50 90 VAL A C 1
ATOM 736 O O . VAL A 1 90 ? 6.077 4.680 7.846 1.00 95.50 90 VAL A O 1
ATOM 739 N N . SER A 1 91 ? 7.978 5.275 8.881 1.00 93.56 91 SER A N 1
ATOM 740 C CA . SER A 1 91 ? 8.724 5.572 7.659 1.00 93.56 91 SER A CA 1
ATOM 741 C C . SER A 1 91 ? 9.953 4.666 7.575 1.00 93.56 91 SER A C 1
ATOM 743 O O . SER A 1 91 ? 11.000 5.000 8.132 1.00 93.56 91 SER A O 1
ATOM 745 N N . PRO A 1 92 ? 9.839 3.473 6.957 1.00 93.00 92 PRO A N 1
ATOM 746 C CA . PRO A 1 92 ? 10.963 2.562 6.786 1.00 93.00 92 PRO A CA 1
ATOM 747 C C . PRO A 1 92 ? 12.088 3.201 5.969 1.00 93.00 92 PRO A C 1
ATOM 749 O O . PRO A 1 92 ? 11.881 3.742 4.878 1.00 93.00 92 PRO A O 1
ATOM 752 N N . MET A 1 93 ? 13.308 3.089 6.482 1.00 89.56 93 MET A N 1
ATOM 753 C CA . MET A 1 93 ? 14.488 3.721 5.904 1.00 89.56 93 MET A CA 1
ATOM 754 C C . MET A 1 93 ? 15.486 2.682 5.398 1.00 89.56 93 MET A C 1
ATOM 756 O O . MET A 1 93 ? 15.700 1.649 6.028 1.00 89.56 93 MET A O 1
ATOM 760 N N . ARG A 1 94 ? 16.150 2.981 4.281 1.00 87.00 94 ARG A N 1
ATOM 761 C CA . ARG A 1 94 ? 17.243 2.175 3.720 1.00 87.00 94 ARG A CA 1
ATOM 762 C C . ARG A 1 94 ? 18.353 3.060 3.173 1.00 87.00 94 ARG A C 1
ATOM 764 O O . ARG A 1 94 ? 18.157 4.246 2.936 1.00 87.00 94 ARG A O 1
ATOM 771 N N . ILE A 1 95 ? 19.543 2.511 2.958 1.00 85.25 95 ILE A N 1
ATOM 772 C CA . ILE A 1 95 ? 20.645 3.275 2.347 1.00 85.25 95 ILE A CA 1
ATOM 773 C C . ILE A 1 95 ? 20.362 3.496 0.853 1.00 85.25 95 ILE A C 1
ATOM 775 O O . ILE A 1 95 ? 20.451 4.621 0.354 1.00 85.25 95 ILE A O 1
ATOM 779 N N . ALA A 1 96 ? 19.951 2.435 0.153 1.00 85.06 96 ALA A N 1
ATOM 780 C CA . ALA A 1 96 ? 19.703 2.450 -1.285 1.00 85.06 96 ALA A CA 1
ATOM 781 C C . ALA A 1 96 ? 18.649 3.493 -1.709 1.00 85.06 96 ALA A C 1
ATOM 783 O O . ALA A 1 96 ? 17.614 3.677 -1.065 1.00 85.06 96 ALA A O 1
ATOM 784 N N . ARG A 1 97 ? 18.907 4.167 -2.836 1.00 83.31 97 ARG A N 1
ATOM 785 C CA . ARG A 1 97 ? 18.045 5.233 -3.381 1.00 83.31 97 ARG A CA 1
ATOM 786 C C . ARG A 1 97 ? 16.802 4.737 -4.109 1.00 83.31 97 ARG A C 1
ATOM 788 O O . ARG A 1 97 ? 15.830 5.478 -4.208 1.00 83.31 97 ARG A O 1
ATOM 795 N N . ALA A 1 98 ? 16.831 3.511 -4.610 1.00 86.06 98 ALA A N 1
ATOM 796 C CA . ALA A 1 98 ? 15.754 2.928 -5.391 1.00 86.06 98 ALA A CA 1
ATOM 797 C C . ALA A 1 98 ? 15.565 1.458 -5.018 1.00 86.06 98 ALA A C 1
ATOM 799 O O . ALA A 1 98 ? 16.440 0.859 -4.390 1.00 86.06 98 ALA A O 1
ATOM 800 N N . ASP A 1 99 ? 14.423 0.901 -5.416 1.00 88.00 99 ASP A N 1
ATOM 801 C CA . ASP A 1 99 ? 14.211 -0.539 -5.338 1.00 88.00 99 ASP A CA 1
ATOM 802 C C . ASP A 1 99 ? 15.212 -1.262 -6.246 1.00 88.00 99 ASP A C 1
ATOM 804 O O . ASP A 1 99 ? 15.580 -0.718 -7.301 1.00 88.00 99 ASP A O 1
ATOM 808 N N . PRO A 1 100 ? 15.653 -2.469 -5.855 1.00 92.44 100 PRO A N 1
ATOM 809 C CA . PRO A 1 100 ? 16.414 -3.319 -6.751 1.00 92.44 100 PRO A CA 1
ATOM 810 C C . PRO A 1 100 ? 15.559 -3.728 -7.959 1.00 92.44 100 PRO A C 1
ATOM 812 O O . PRO A 1 100 ? 14.330 -3.643 -7.946 1.00 92.44 100 PRO A O 1
ATOM 815 N N . VAL A 1 101 ? 16.230 -4.140 -9.033 1.00 93.19 101 VAL A N 1
ATOM 816 C CA . VAL A 1 101 ? 15.576 -4.579 -10.279 1.00 93.19 101 VAL A CA 1
ATOM 817 C C . VAL A 1 101 ? 15.455 -6.099 -10.373 1.00 93.19 101 VAL A C 1
ATOM 819 O O . VAL A 1 101 ? 14.589 -6.595 -11.092 1.00 93.19 101 VAL A O 1
ATOM 822 N N . HIS A 1 102 ? 16.298 -6.837 -9.646 1.00 95.12 102 HIS A N 1
ATOM 823 C CA . HIS A 1 102 ? 16.263 -8.293 -9.607 1.00 95.12 102 HIS A CA 1
ATOM 824 C C . HIS A 1 102 ? 15.236 -8.780 -8.588 1.00 95.12 102 HIS A C 1
ATOM 826 O O . HIS A 1 102 ? 15.127 -8.253 -7.483 1.00 95.12 102 HIS A O 1
ATOM 832 N N . VAL A 1 103 ? 14.478 -9.798 -8.984 1.00 97.25 103 VAL A N 1
ATOM 833 C CA . VAL A 1 103 ? 13.340 -10.327 -8.225 1.00 97.25 103 VAL A CA 1
ATOM 834 C C . VAL A 1 103 ? 13.747 -10.818 -6.833 1.00 97.25 103 VAL A C 1
ATOM 836 O O . VAL A 1 103 ? 13.049 -10.526 -5.863 1.00 97.25 103 VAL A O 1
ATOM 839 N N . ASP A 1 104 ? 14.880 -11.510 -6.715 1.00 96.81 104 ASP A N 1
ATOM 840 C CA . ASP A 1 104 ? 15.339 -12.063 -5.435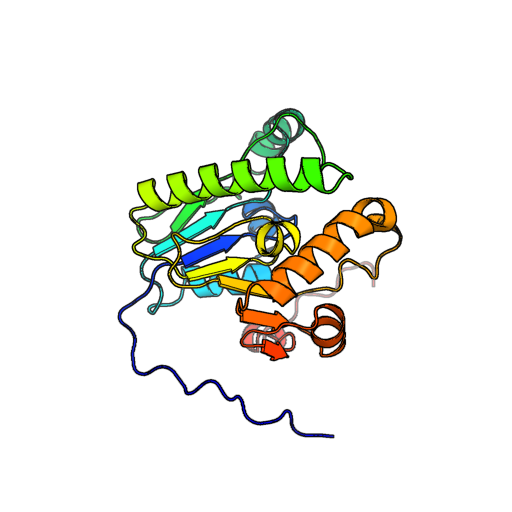 1.00 96.81 104 ASP A CA 1
ATOM 841 C C . ASP A 1 104 ? 15.751 -10.965 -4.448 1.00 96.81 104 ASP A C 1
ATOM 843 O O . ASP A 1 104 ? 15.404 -11.017 -3.265 1.00 96.81 104 ASP A O 1
ATOM 847 N N . ASP A 1 105 ? 16.396 -9.909 -4.948 1.00 96.69 105 ASP A N 1
ATOM 848 C CA . ASP A 1 105 ? 16.738 -8.732 -4.151 1.00 96.69 105 ASP A CA 1
ATOM 849 C C . ASP A 1 105 ? 15.475 -7.990 -3.694 1.00 96.69 105 ASP A C 1
ATOM 851 O O . ASP A 1 105 ? 15.388 -7.547 -2.548 1.00 96.69 105 ASP A O 1
ATOM 855 N N . VAL A 1 106 ? 14.466 -7.872 -4.569 1.00 96.75 106 VAL A N 1
ATOM 856 C CA . VAL A 1 106 ? 13.158 -7.306 -4.203 1.00 96.75 106 VAL A CA 1
ATOM 857 C C . VAL A 1 106 ? 12.529 -8.140 -3.087 1.00 96.75 106 VAL A C 1
ATOM 859 O O . VAL A 1 106 ? 12.083 -7.575 -2.089 1.00 96.75 106 VAL A O 1
ATOM 862 N N . ALA A 1 107 ? 12.553 -9.470 -3.191 1.00 97.38 107 ALA A N 1
ATOM 863 C CA . ALA A 1 107 ? 12.020 -10.348 -2.153 1.00 97.38 107 ALA A CA 1
ATOM 864 C C . ALA A 1 107 ? 12.740 -10.169 -0.808 1.00 97.38 107 ALA A C 1
ATOM 866 O O . ALA A 1 107 ? 12.093 -10.088 0.235 1.00 97.38 107 ALA A O 1
ATOM 867 N N 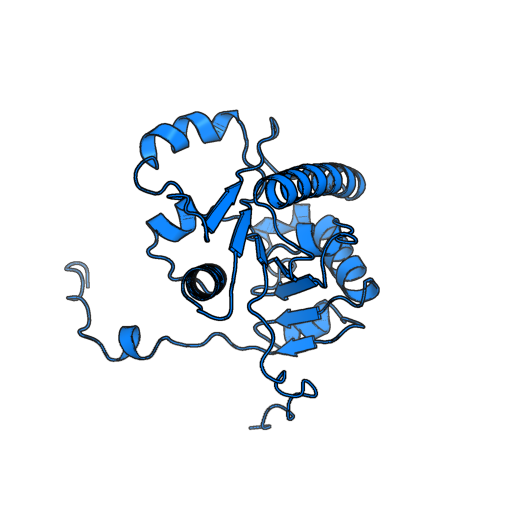. ALA A 1 108 ? 14.071 -10.061 -0.804 1.00 96.50 108 ALA A N 1
ATOM 868 C CA . ALA A 1 108 ? 14.827 -9.788 0.417 1.00 96.50 108 ALA A CA 1
ATOM 869 C C . ALA A 1 108 ? 14.434 -8.439 1.044 1.00 96.50 108 ALA A C 1
ATOM 871 O O . ALA A 1 108 ? 14.113 -8.383 2.231 1.00 96.50 108 ALA A O 1
ATOM 872 N N . VAL A 1 109 ? 14.369 -7.382 0.231 1.00 95.88 109 VAL A N 1
ATOM 873 C CA . VAL A 1 109 ? 13.999 -6.032 0.677 1.00 95.88 109 VAL A CA 1
ATOM 874 C C . VAL A 1 109 ? 12.598 -6.004 1.284 1.00 95.88 109 VAL A C 1
ATOM 876 O O . VAL A 1 109 ? 12.405 -5.423 2.350 1.00 95.88 109 VAL A O 1
ATOM 879 N N . TYR A 1 110 ? 11.609 -6.629 0.647 1.00 97.12 110 TYR A N 1
ATOM 880 C CA . TYR A 1 110 ? 10.229 -6.565 1.134 1.00 97.12 110 TYR A CA 1
ATOM 881 C C . TYR A 1 110 ? 9.951 -7.490 2.330 1.00 97.12 110 TYR A C 1
ATOM 883 O O . TYR A 1 110 ? 9.100 -7.150 3.149 1.00 97.12 110 TYR A O 1
ATOM 891 N N . ARG A 1 111 ? 10.747 -8.547 2.548 1.00 96.88 111 ARG A N 1
ATOM 892 C CA . ARG A 1 111 ? 10.762 -9.265 3.840 1.00 96.88 111 ARG A CA 1
ATOM 893 C C . ARG A 1 111 ? 11.255 -8.380 4.988 1.00 96.88 111 ARG A C 1
ATOM 895 O O . ARG A 1 111 ? 10.702 -8.414 6.087 1.00 96.88 111 ARG A O 1
ATOM 902 N N . ASP A 1 112 ? 12.283 -7.565 4.750 1.00 96.50 112 ASP A N 1
ATOM 903 C CA . ASP A 1 112 ? 12.753 -6.594 5.747 1.00 96.50 112 ASP A CA 1
ATOM 904 C C . ASP A 1 112 ? 11.719 -5.490 5.992 1.00 96.50 112 ASP A C 1
ATOM 906 O O . ASP A 1 112 ? 11.482 -5.114 7.143 1.00 96.50 112 ASP A O 1
ATOM 910 N N . TYR A 1 113 ? 11.078 -5.003 4.924 1.00 97.25 113 TYR A N 1
ATOM 911 C CA . TYR A 1 113 ? 9.982 -4.039 5.009 1.00 97.25 113 TYR A CA 1
ATOM 912 C C . TYR A 1 113 ? 8.864 -4.545 5.919 1.00 97.25 113 TYR A C 1
ATOM 914 O O . TYR A 1 113 ? 8.478 -3.861 6.866 1.00 97.25 113 TYR A O 1
ATOM 922 N N . GLU A 1 114 ? 8.382 -5.764 5.667 1.00 97.94 114 GLU A N 1
ATOM 923 C CA . GLU A 1 114 ? 7.325 -6.376 6.463 1.00 97.94 114 GLU A CA 1
ATOM 924 C C . GLU A 1 114 ? 7.710 -6.474 7.936 1.00 97.94 114 GLU A C 1
ATOM 926 O O . GLU A 1 114 ? 6.917 -6.104 8.798 1.00 97.94 114 GLU A O 1
ATOM 931 N N . ARG A 1 115 ? 8.942 -6.893 8.244 1.00 98.06 115 ARG A N 1
ATOM 932 C CA . ARG A 1 115 ? 9.414 -6.983 9.631 1.00 98.06 115 ARG A CA 1
ATOM 933 C C . ARG A 1 115 ? 9.354 -5.634 10.349 1.00 98.06 115 ARG A C 1
ATOM 935 O O . ARG A 1 115 ? 8.994 -5.583 11.524 1.00 98.06 115 ARG A O 1
ATOM 942 N N . ILE A 1 116 ? 9.715 -4.547 9.665 1.00 98.12 116 ILE A N 1
ATOM 943 C CA . ILE A 1 116 ? 9.648 -3.186 10.217 1.00 98.12 116 ILE A CA 1
ATOM 944 C C . ILE A 1 116 ? 8.191 -2.787 10.463 1.00 98.12 116 ILE A C 1
ATOM 946 O O . ILE A 1 116 ? 7.862 -2.318 11.552 1.00 98.12 116 ILE A O 1
ATOM 950 N N . VAL A 1 117 ? 7.318 -3.002 9.477 1.00 98.25 117 VAL A N 1
ATOM 951 C CA . VAL A 1 117 ? 5.895 -2.649 9.574 1.00 98.25 117 VAL A CA 1
ATOM 952 C C . VAL A 1 117 ? 5.195 -3.457 10.665 1.00 98.25 117 VAL A C 1
ATOM 954 O O . VAL A 1 117 ? 4.461 -2.882 11.464 1.00 98.25 117 VAL A O 1
ATOM 957 N N . ARG A 1 118 ? 5.473 -4.759 10.763 1.00 98.38 118 ARG A N 1
ATOM 958 C CA . ARG A 1 118 ? 4.943 -5.633 11.813 1.00 98.38 118 ARG A CA 1
ATOM 959 C C . ARG A 1 118 ? 5.343 -5.149 13.204 1.00 98.38 118 ARG A C 1
ATOM 961 O O . ARG A 1 118 ? 4.480 -4.979 14.054 1.00 98.38 118 ARG A O 1
ATOM 968 N N . ARG A 1 119 ? 6.625 -4.841 13.424 1.00 98.38 119 ARG A N 1
ATOM 969 C CA . ARG A 1 119 ? 7.096 -4.294 14.710 1.00 98.38 119 ARG A CA 1
ATOM 970 C C . ARG A 1 119 ? 6.421 -2.969 15.058 1.00 98.38 119 ARG A C 1
ATOM 972 O O . ARG A 1 119 ? 6.084 -2.738 16.214 1.00 98.38 119 ARG A O 1
ATOM 979 N N . ALA A 1 120 ? 6.214 -2.100 14.070 1.00 98.19 120 ALA A N 1
ATOM 980 C CA . ALA A 1 120 ? 5.490 -0.850 14.279 1.00 98.19 120 ALA A CA 1
ATOM 981 C C . ALA A 1 120 ? 4.006 -1.092 14.612 1.00 98.19 120 ALA A C 1
ATOM 983 O O . ALA A 1 120 ? 3.454 -0.396 15.460 1.00 98.19 120 ALA A O 1
ATOM 984 N N . ALA A 1 121 ? 3.371 -2.097 14.003 1.00 98.25 121 ALA A N 1
ATOM 985 C CA . ALA A 1 121 ? 1.995 -2.486 14.310 1.00 98.25 121 ALA A CA 1
ATOM 986 C C . ALA A 1 121 ? 1.866 -3.067 15.727 1.00 98.25 121 ALA A C 1
ATOM 988 O O . ALA A 1 121 ? 0.941 -2.708 16.454 1.00 98.25 121 ALA A O 1
ATOM 989 N N . GLU A 1 122 ? 2.825 -3.896 16.143 1.00 97.94 122 GLU A N 1
ATOM 990 C CA . GLU A 1 122 ? 2.928 -4.428 17.507 1.00 97.94 122 GLU A CA 1
ATOM 991 C C . GLU A 1 122 ? 3.113 -3.290 18.527 1.00 97.94 122 GLU A C 1
ATOM 993 O O . GLU A 1 122 ? 2.383 -3.219 19.515 1.00 97.94 122 GLU A O 1
ATOM 998 N N . ALA A 1 123 ? 4.008 -2.333 18.253 1.00 97.38 123 ALA A N 1
ATOM 999 C CA . ALA A 1 123 ? 4.211 -1.152 19.099 1.00 97.38 123 ALA A CA 1
ATOM 1000 C C . ALA A 1 123 ? 2.968 -0.243 19.175 1.00 97.38 123 ALA A C 1
ATOM 1002 O O . ALA A 1 123 ? 2.706 0.370 20.209 1.00 97.38 123 ALA A O 1
ATOM 1003 N N . ALA A 1 124 ? 2.178 -0.183 18.101 1.00 96.75 124 ALA A N 1
ATOM 1004 C CA . ALA A 1 124 ? 0.897 0.520 18.053 1.00 96.75 124 ALA A CA 1
ATOM 1005 C C . ALA A 1 124 ? -0.269 -0.274 18.683 1.00 96.75 124 ALA A C 1
ATOM 1007 O O . ALA A 1 124 ? -1.388 0.245 18.765 1.00 96.75 124 ALA A O 1
ATOM 1008 N N . GLN A 1 125 ? -0.015 -1.503 19.151 1.00 96.81 125 GLN A N 1
ATOM 1009 C CA . GLN A 1 125 ? -0.996 -2.418 19.744 1.00 96.81 125 GLN A CA 1
ATOM 1010 C C . GLN A 1 125 ? -2.185 -2.697 18.805 1.00 96.81 125 GLN A C 1
ATOM 1012 O O . GLN A 1 125 ? -3.351 -2.659 19.218 1.00 96.81 125 GLN A O 1
ATOM 1017 N N . LEU A 1 126 ? -1.893 -2.916 17.519 1.00 97.38 126 LEU A N 1
ATOM 1018 C CA . LEU A 1 126 ? -2.894 -3.382 16.561 1.00 97.38 126 LEU A CA 1
ATOM 1019 C C . LEU A 1 126 ? -3.170 -4.875 16.787 1.00 97.38 126 LEU A C 1
ATOM 1021 O O . LEU A 1 126 ? -2.243 -5.674 16.903 1.00 97.38 126 LEU A O 1
ATOM 1025 N N . GLU A 1 127 ? -4.442 -5.257 16.808 1.00 94.62 127 GLU A N 1
ATOM 1026 C CA . GLU A 1 127 ? -4.904 -6.628 17.019 1.00 94.62 127 GLU A CA 1
ATOM 1027 C C . GLU A 1 127 ? -5.414 -7.196 15.689 1.00 94.62 127 GLU A C 1
ATOM 1029 O O . GLU A 1 127 ? -6.450 -6.769 15.183 1.00 94.62 127 GLU A O 1
ATOM 1034 N N . GLN A 1 128 ? -4.672 -8.144 15.100 1.00 94.81 128 GLN A N 1
ATOM 1035 C CA . GLN A 1 128 ? -4.989 -8.774 13.802 1.00 94.81 128 GLN A CA 1
ATOM 1036 C C . GLN A 1 128 ? -5.489 -7.776 12.730 1.00 94.81 128 GLN A C 1
ATOM 1038 O O . GLN A 1 128 ? -6.589 -7.935 12.175 1.00 94.81 128 GLN A O 1
ATOM 1043 N N . PRO A 1 129 ? -4.704 -6.725 12.421 1.00 97.81 129 PRO A N 1
ATOM 1044 C CA . PRO A 1 129 ? -5.173 -5.653 11.556 1.00 97.81 129 PRO A CA 1
ATOM 1045 C C . PRO A 1 129 ? -5.523 -6.167 10.157 1.00 97.81 129 PRO A C 1
ATOM 1047 O O . PRO A 1 129 ? -4.917 -7.117 9.664 1.00 97.81 129 PRO A O 1
ATOM 1050 N N . ALA A 1 130 ? -6.485 -5.524 9.495 1.00 98.00 130 ALA A N 1
ATOM 1051 C CA . ALA A 1 130 ? -6.636 -5.646 8.050 1.00 98.00 130 ALA A CA 1
ATOM 1052 C C . ALA A 1 130 ? -5.512 -4.868 7.356 1.00 98.00 130 ALA A C 1
ATOM 1054 O O . ALA A 1 130 ? -5.257 -3.705 7.674 1.00 98.00 130 ALA A O 1
ATOM 1055 N N . PHE A 1 131 ? -4.846 -5.493 6.393 1.00 98.38 131 PHE A N 1
ATOM 1056 C CA . PHE A 1 131 ? -3.750 -4.875 5.659 1.00 98.38 131 PHE A CA 1
ATOM 1057 C C . PHE A 1 131 ? -4.238 -4.359 4.306 1.00 98.38 131 PHE A C 1
ATOM 1059 O O . PHE A 1 131 ? -4.790 -5.115 3.515 1.00 98.38 131 PHE A O 1
ATOM 1066 N N . VAL A 1 132 ? -4.021 -3.083 4.008 1.00 98.25 132 VAL A N 1
ATOM 1067 C CA . VAL A 1 132 ? -4.400 -2.462 2.734 1.00 98.25 132 VAL A CA 1
ATOM 1068 C C . VAL A 1 132 ? -3.158 -1.871 2.087 1.00 98.25 132 VAL A C 1
ATOM 1070 O O . VAL A 1 132 ? -2.492 -1.010 2.657 1.00 98.25 132 VAL A O 1
ATOM 1073 N N . THR A 1 133 ? -2.838 -2.303 0.871 1.00 97.88 133 THR A N 1
ATOM 1074 C CA . THR A 1 133 ? -1.673 -1.792 0.145 1.00 97.88 133 THR A CA 1
ATOM 1075 C C . THR A 1 133 ? -2.019 -1.312 -1.249 1.00 97.88 133 THR A C 1
ATOM 1077 O O . THR A 1 133 ? -2.699 -2.002 -1.999 1.00 97.88 133 THR A O 1
ATOM 1080 N N . ALA A 1 134 ? -1.504 -0.139 -1.619 1.00 96.50 134 ALA A N 1
ATOM 1081 C CA . ALA A 1 134 ? -1.495 0.338 -3.000 1.00 96.50 134 ALA A CA 1
ATOM 1082 C C . ALA A 1 134 ? -0.208 -0.056 -3.760 1.00 96.50 134 ALA A C 1
ATOM 1084 O O . ALA A 1 134 ? -0.053 0.281 -4.935 1.00 96.50 134 ALA A O 1
ATOM 1085 N N . SER A 1 135 ? 0.733 -0.748 -3.106 1.00 96.00 135 SER A N 1
ATOM 1086 C CA . SER A 1 135 ? 2.001 -1.177 -3.699 1.00 96.00 135 SER A CA 1
ATOM 1087 C C . SER A 1 135 ? 1.915 -2.629 -4.175 1.00 96.00 135 SER A C 1
ATOM 1089 O O . SER A 1 135 ? 1.687 -3.517 -3.350 1.00 96.00 135 SER A O 1
ATOM 1091 N N . PRO A 1 136 ? 2.159 -2.918 -5.469 1.00 96.06 136 PRO A N 1
ATOM 1092 C CA . PRO A 1 136 ? 2.225 -4.301 -5.936 1.00 96.06 136 PRO A CA 1
ATOM 1093 C C . PRO A 1 136 ? 3.385 -5.044 -5.271 1.00 96.06 136 PRO A C 1
ATOM 1095 O O . PRO A 1 136 ? 3.264 -6.220 -4.957 1.00 96.06 136 PRO A O 1
ATOM 1098 N N . LEU A 1 137 ? 4.505 -4.358 -5.019 1.00 96.69 137 LEU A N 1
ATOM 1099 C CA . LEU A 1 137 ? 5.687 -4.988 -4.445 1.00 96.69 137 LEU A CA 1
ATOM 1100 C C . LEU A 1 137 ? 5.447 -5.401 -2.992 1.00 96.69 137 LEU A C 1
ATOM 1102 O O . LEU A 1 137 ? 5.827 -6.504 -2.623 1.00 96.69 137 LEU A O 1
ATOM 1106 N N . VAL A 1 138 ? 4.743 -4.582 -2.201 1.00 97.31 138 VAL A N 1
ATOM 1107 C CA . VAL A 1 138 ? 4.290 -5.015 -0.870 1.00 97.31 138 VAL A CA 1
ATOM 1108 C C . VAL A 1 138 ? 3.329 -6.193 -1.025 1.00 97.31 138 VAL A C 1
ATOM 1110 O O . VAL A 1 138 ? 3.618 -7.274 -0.535 1.00 97.31 138 VAL A O 1
ATOM 1113 N N . GLY A 1 139 ? 2.243 -6.040 -1.792 1.00 96.94 139 GLY A N 1
ATOM 1114 C CA . GLY A 1 139 ? 1.219 -7.086 -1.915 1.00 96.94 139 GLY A CA 1
ATOM 1115 C C . GLY A 1 139 ? 1.727 -8.439 -2.438 1.00 96.94 139 GLY A C 1
ATOM 1116 O O . GLY A 1 139 ? 1.163 -9.478 -2.091 1.00 96.94 139 GLY A O 1
ATOM 1117 N N . GLY A 1 140 ? 2.780 -8.437 -3.260 1.00 97.69 140 GLY A N 1
ATOM 1118 C CA . GLY A 1 140 ? 3.368 -9.642 -3.842 1.00 97.69 140 GLY A CA 1
ATOM 1119 C C . GLY A 1 140 ? 4.535 -10.236 -3.056 1.00 97.69 140 GLY A C 1
ATOM 1120 O O . GLY A 1 140 ? 4.711 -11.450 -3.092 1.00 97.69 140 GLY A O 1
ATOM 1121 N N . PHE A 1 141 ? 5.340 -9.428 -2.360 1.00 98.25 141 PHE A N 1
ATOM 1122 C CA . PHE A 1 141 ? 6.578 -9.900 -1.720 1.00 98.25 141 PHE A CA 1
ATOM 1123 C C . PHE A 1 141 ? 6.538 -9.957 -0.187 1.00 98.25 141 PHE A C 1
ATOM 1125 O O . PHE A 1 141 ? 7.541 -10.352 0.405 1.00 98.25 141 PHE A O 1
ATOM 1132 N N . THR A 1 142 ? 5.420 -9.604 0.452 1.00 97.69 142 THR A N 1
ATOM 1133 C CA . THR A 1 142 ? 5.210 -9.806 1.896 1.00 97.69 142 THR A CA 1
ATOM 1134 C C . THR A 1 142 ? 4.282 -10.993 2.174 1.00 97.69 142 THR A C 1
ATOM 1136 O O . THR A 1 142 ? 3.377 -11.285 1.384 1.00 97.69 142 THR A O 1
ATOM 1139 N N . ASP A 1 143 ? 4.471 -11.655 3.313 1.00 95.94 143 ASP A N 1
ATOM 1140 C CA . ASP A 1 143 ? 3.729 -12.854 3.722 1.00 95.94 143 ASP A CA 1
ATOM 1141 C C . ASP A 1 143 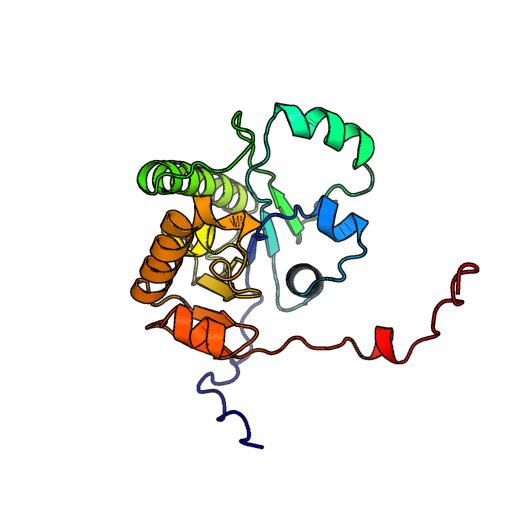? 2.401 -12.492 4.413 1.00 95.94 143 ASP A C 1
ATOM 1143 O O . ASP A 1 143 ? 1.357 -13.068 4.103 1.00 95.94 143 ASP A O 1
ATOM 1147 N N . LEU A 1 144 ? 2.397 -11.454 5.253 1.00 96.31 144 LEU A N 1
ATOM 1148 C CA . LEU A 1 144 ? 1.229 -10.876 5.937 1.00 96.31 144 LEU A CA 1
ATOM 1149 C C . LEU A 1 144 ? 0.430 -11.873 6.796 1.00 96.31 144 LEU A C 1
ATOM 1151 O O . LEU A 1 144 ? -0.746 -11.641 7.079 1.00 96.31 144 LEU A O 1
ATOM 1155 N N . ASP A 1 145 ? 1.065 -12.956 7.240 1.00 95.31 145 ASP A N 1
ATOM 1156 C CA . ASP A 1 145 ? 0.476 -14.027 8.059 1.00 95.31 145 ASP A CA 1
ATOM 1157 C C . ASP A 1 145 ? -0.028 -13.556 9.438 1.00 95.31 145 ASP A C 1
ATOM 1159 O O . ASP A 1 145 ? -0.932 -14.144 10.025 1.00 95.31 145 ASP A O 1
ATOM 1163 N N . TRP A 1 146 ? 0.529 -12.457 9.939 1.00 96.31 146 TRP A N 1
ATOM 1164 C CA . TRP A 1 146 ? 0.184 -11.805 11.203 1.00 96.31 146 TRP A CA 1
ATOM 1165 C C . TRP A 1 146 ? -1.037 -10.874 11.110 1.00 96.31 146 TRP A C 1
ATOM 1167 O O . TRP A 1 146 ? -1.454 -10.287 12.112 1.00 96.31 146 TRP A O 1
ATOM 1177 N N . THR A 1 147 ? -1.600 -10.705 9.914 1.00 97.44 147 THR A N 1
ATOM 1178 C CA . THR A 1 147 ? -2.748 -9.829 9.646 1.00 97.44 147 THR A CA 1
ATOM 1179 C C . THR A 1 147 ? -4.042 -10.640 9.611 1.00 97.44 147 THR A C 1
ATOM 1181 O O . THR A 1 147 ? -4.038 -11.835 9.334 1.00 97.44 147 THR A O 1
ATOM 1184 N N . GLY A 1 148 ? -5.188 -9.999 9.842 1.00 95.31 148 GLY A N 1
ATOM 1185 C CA . GLY A 1 148 ? -6.492 -10.660 9.712 1.00 95.31 148 GLY A CA 1
ATOM 1186 C C . GLY A 1 148 ? -6.997 -10.756 8.263 1.00 95.31 148 GLY A C 1
ATOM 1187 O O . GLY A 1 148 ? -8.192 -10.962 8.049 1.00 95.31 148 GLY A O 1
ATOM 1188 N N . GLY A 1 149 ? -6.142 -10.489 7.275 1.00 95.50 149 GLY A N 1
ATOM 1189 C CA . GLY A 1 149 ? -6.475 -10.426 5.853 1.00 95.50 149 GLY A CA 1
ATOM 1190 C C . GLY A 1 149 ? -5.817 -9.232 5.164 1.00 95.50 149 GLY A C 1
ATOM 1191 O O . GLY A 1 149 ? -5.577 -8.196 5.787 1.00 95.50 149 GLY A O 1
ATOM 1192 N N . ALA A 1 150 ? -5.555 -9.372 3.863 1.00 97.50 150 ALA A N 1
ATOM 1193 C CA . ALA A 1 150 ? -4.874 -8.363 3.064 1.00 97.50 150 ALA A CA 1
ATOM 1194 C C . ALA A 1 150 ? -5.633 -8.033 1.773 1.00 97.50 150 ALA A C 1
ATOM 1196 O O . ALA A 1 150 ? -6.155 -8.921 1.094 1.00 97.50 150 ALA A O 1
ATOM 1197 N N . LEU A 1 151 ? -5.645 -6.745 1.437 1.00 98.06 151 LEU A N 1
ATOM 1198 C CA . LEU A 1 151 ? -6.202 -6.166 0.224 1.00 98.06 151 LEU A CA 1
ATOM 1199 C C . LEU A 1 151 ? -5.092 -5.471 -0.567 1.00 98.06 151 LEU A C 1
ATOM 1201 O O . LEU A 1 151 ? -4.473 -4.521 -0.079 1.00 98.06 151 LEU A O 1
ATOM 1205 N N . TYR A 1 152 ? -4.904 -5.888 -1.816 1.00 98.19 152 TYR A N 1
ATOM 1206 C CA . TYR A 1 152 ? -4.186 -5.089 -2.801 1.00 98.19 152 TYR A CA 1
ATOM 1207 C C . TYR A 1 152 ? -5.165 -4.158 -3.527 1.00 98.19 152 TYR A C 1
ATOM 1209 O O . TYR A 1 152 ? -6.054 -4.607 -4.250 1.00 98.19 152 TYR A O 1
ATOM 1217 N N . TYR A 1 153 ? -4.997 -2.851 -3.330 1.00 97.56 153 TYR A N 1
ATOM 1218 C CA . TYR A 1 153 ? -5.707 -1.815 -4.069 1.00 97.56 153 TYR A CA 1
ATOM 1219 C C . TYR A 1 153 ? -4.907 -1.408 -5.314 1.00 97.56 153 TYR A C 1
ATOM 1221 O O . TYR A 1 153 ? -3.969 -0.606 -5.268 1.00 97.56 153 TYR A O 1
ATOM 1229 N N . ALA A 1 154 ? -5.285 -1.979 -6.450 1.00 96.50 154 ALA A N 1
ATOM 1230 C CA . ALA A 1 154 ? -4.647 -1.780 -7.736 1.00 96.50 154 ALA A CA 1
ATOM 1231 C C . ALA A 1 154 ? -5.183 -0.508 -8.418 1.00 96.50 154 ALA A C 1
ATOM 1233 O O . ALA A 1 154 ? -6.108 -0.523 -9.232 1.00 96.50 154 ALA A O 1
ATOM 1234 N N . ARG A 1 155 ? -4.584 0.626 -8.047 1.00 92.75 155 ARG A N 1
ATOM 1235 C CA . ARG A 1 155 ? -4.915 1.959 -8.580 1.00 92.75 155 ARG A CA 1
ATOM 1236 C C . ARG A 1 155 ? -4.443 2.220 -10.014 1.00 92.75 155 ARG A C 1
ATOM 1238 O O . ARG A 1 155 ? -4.830 3.232 -10.588 1.00 92.75 155 ARG A O 1
ATOM 1245 N N . ASP A 1 156 ? -3.511 1.410 -10.508 1.00 91.75 156 ASP A N 1
ATOM 1246 C CA . ASP A 1 156 ? -2.814 1.612 -11.777 1.00 91.75 156 ASP A CA 1
ATOM 1247 C C . ASP A 1 156 ? -2.195 0.289 -12.255 1.00 91.75 156 ASP A C 1
ATOM 1249 O O . ASP A 1 156 ? -1.952 -0.626 -11.457 1.00 91.75 156 ASP A O 1
ATOM 1253 N N . ASP A 1 157 ? -1.910 0.219 -13.549 1.00 91.81 157 ASP A N 1
ATOM 1254 C CA . ASP A 1 157 ? -1.213 -0.882 -14.201 1.00 91.81 157 ASP A CA 1
ATOM 1255 C C . ASP A 1 157 ? 0.288 -0.581 -14.287 1.00 91.81 157 ASP A C 1
ATOM 1257 O O . ASP A 1 157 ? 0.771 0.149 -15.160 1.00 91.81 157 ASP A O 1
ATOM 1261 N N . TRP A 1 158 ? 1.060 -1.206 -13.398 1.00 91.81 158 TRP A N 1
ATOM 1262 C CA . TRP A 1 158 ? 2.505 -0.986 -13.278 1.00 91.81 158 TRP A CA 1
ATOM 1263 C C . TRP A 1 158 ? 3.321 -1.548 -14.452 1.00 91.81 158 TRP A C 1
ATOM 1265 O O . TRP A 1 158 ? 4.518 -1.265 -14.571 1.00 91.81 158 TRP A O 1
ATOM 1275 N N . LEU A 1 159 ? 2.682 -2.310 -15.341 1.00 93.56 159 LEU A N 1
ATOM 1276 C CA . LEU A 1 159 ? 3.273 -2.882 -16.548 1.00 93.56 159 LEU A CA 1
ATOM 1277 C C . LEU A 1 159 ? 2.920 -2.086 -17.818 1.00 93.56 159 LEU A C 1
ATOM 1279 O O . LEU A 1 159 ? 3.258 -2.520 -18.917 1.00 93.56 159 LEU A O 1
ATOM 1283 N N . SER A 1 160 ? 2.269 -0.925 -17.692 1.00 90.94 160 SER A N 1
ATOM 1284 C CA . SER A 1 160 ? 1.905 -0.067 -18.831 1.00 90.94 160 SER A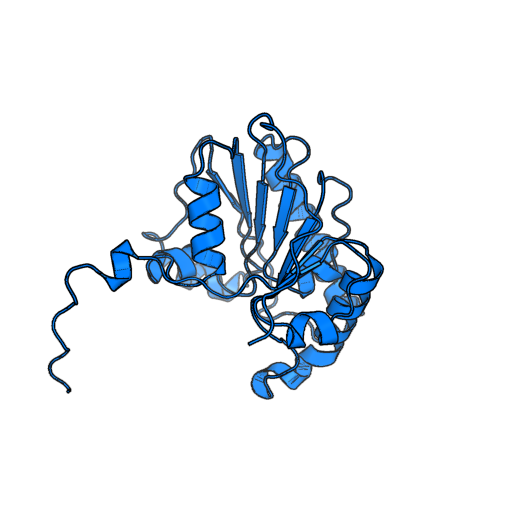 CA 1
ATOM 1285 C C . SER A 1 160 ? 2.954 1.006 -19.159 1.00 90.94 160 SER A C 1
ATOM 1287 O O . SER A 1 160 ? 3.137 1.366 -20.319 1.00 90.94 160 SER A O 1
ATOM 1289 N N . SER A 1 161 ? 3.685 1.513 -18.157 1.00 85.56 161 SER A N 1
ATOM 1290 C CA . SER A 1 161 ? 4.578 2.668 -18.329 1.00 85.56 161 SER A CA 1
ATOM 1291 C C . SER A 1 161 ? 5.986 2.279 -18.815 1.00 85.56 161 SER A C 1
ATOM 1293 O O . SER A 1 161 ? 6.720 1.606 -18.077 1.00 85.56 161 SER A O 1
ATOM 1295 N N . PRO A 1 162 ? 6.452 2.777 -19.983 1.00 87.94 162 PRO A N 1
ATOM 1296 C CA . PRO A 1 162 ? 7.815 2.533 -20.467 1.00 87.94 162 PRO A CA 1
ATOM 1297 C C . PRO A 1 162 ? 8.904 3.055 -19.520 1.00 87.94 162 PRO A C 1
ATOM 1299 O O . PRO A 1 162 ? 9.961 2.437 -19.391 1.00 87.94 162 PRO A O 1
ATOM 1302 N N . ALA A 1 163 ? 8.633 4.142 -18.786 1.00 87.81 163 ALA A N 1
ATOM 1303 C CA . ALA A 1 163 ? 9.561 4.717 -17.805 1.00 87.81 163 ALA A CA 1
ATOM 1304 C C . ALA A 1 163 ? 9.893 3.749 -16.652 1.00 87.81 163 ALA A C 1
ATOM 1306 O O . ALA A 1 163 ? 10.897 3.908 -15.955 1.00 87.81 163 ALA A O 1
ATOM 1307 N N . ARG A 1 164 ? 9.056 2.725 -16.447 1.00 87.62 164 ARG A N 1
ATOM 1308 C CA . ARG A 1 164 ? 9.207 1.707 -15.403 1.00 87.62 164 ARG A CA 1
ATOM 1309 C C . ARG A 1 164 ? 9.665 0.352 -15.940 1.00 87.62 164 ARG A C 1
ATOM 1311 O O . ARG A 1 164 ? 9.777 -0.585 -15.155 1.00 87.62 164 ARG A O 1
ATOM 1318 N N . ARG A 1 165 ? 10.005 0.244 -17.231 1.00 94.25 165 ARG A N 1
ATOM 1319 C CA . ARG A 1 165 ? 10.309 -1.031 -17.904 1.00 94.25 165 ARG A CA 1
ATOM 1320 C C . ARG A 1 165 ? 11.366 -1.879 -17.196 1.00 94.25 165 ARG A C 1
ATOM 1322 O O . ARG A 1 165 ? 11.219 -3.094 -17.122 1.00 94.25 165 ARG A O 1
ATOM 1329 N N . ARG A 1 166 ? 12.393 -1.253 -16.609 1.00 95.06 166 ARG A N 1
ATOM 1330 C CA . ARG A 1 166 ? 13.438 -1.966 -15.846 1.00 95.06 166 ARG A CA 1
ATOM 1331 C C . ARG A 1 166 ? 12.919 -2.713 -14.607 1.00 95.06 166 ARG A C 1
ATOM 1333 O O . ARG A 1 166 ? 13.575 -3.635 -14.153 1.00 95.06 166 ARG A O 1
ATOM 1340 N N . TYR A 1 167 ? 11.762 -2.319 -14.073 1.00 94.12 167 TYR A N 1
ATOM 1341 C CA . TYR A 1 167 ? 11.123 -2.931 -12.902 1.00 94.12 167 TYR A CA 1
ATOM 1342 C C . TYR A 1 167 ? 10.016 -3.924 -13.271 1.00 94.12 167 TYR A C 1
ATOM 1344 O O . TYR A 1 167 ? 9.484 -4.600 -12.394 1.00 94.12 167 TYR A O 1
ATOM 1352 N N . TRP A 1 168 ? 9.664 -4.044 -14.554 1.00 96.38 168 TRP A N 1
ATOM 1353 C CA . TRP A 1 168 ? 8.606 -4.952 -14.997 1.00 96.38 168 TRP A CA 1
ATOM 1354 C C . TRP A 1 168 ? 8.812 -6.410 -14.578 1.00 96.38 168 TRP A C 1
ATOM 1356 O O . TRP A 1 168 ? 7.811 -7.023 -14.222 1.00 96.38 168 TRP A O 1
ATOM 1366 N N . PRO A 1 169 ? 10.036 -6.981 -14.554 1.00 97.44 169 PRO A N 1
ATOM 1367 C CA . PRO A 1 169 ? 10.224 -8.329 -14.019 1.00 97.44 169 PRO A CA 1
ATOM 1368 C C . PRO A 1 169 ? 9.708 -8.468 -12.579 1.00 97.44 169 PRO A C 1
ATOM 1370 O O . PRO A 1 169 ? 8.970 -9.404 -12.282 1.00 97.44 169 PRO A O 1
ATOM 1373 N N . ALA A 1 170 ? 10.004 -7.492 -11.715 1.00 97.06 170 ALA A N 1
ATOM 1374 C CA . ALA A 1 170 ? 9.530 -7.478 -10.334 1.00 97.06 170 ALA A CA 1
ATOM 1375 C C . ALA A 1 170 ? 8.014 -7.262 -10.234 1.00 97.06 170 ALA A C 1
ATOM 1377 O O . ALA A 1 170 ? 7.365 -7.920 -9.429 1.00 97.06 170 ALA A O 1
ATOM 1378 N N . TYR A 1 171 ? 7.422 -6.389 -11.056 1.00 97.19 171 TYR A N 1
ATOM 1379 C CA . TYR A 1 171 ? 5.966 -6.195 -11.049 1.00 97.19 171 TYR A CA 1
ATOM 1380 C C . TYR A 1 171 ? 5.196 -7.401 -11.589 1.00 97.19 171 TYR A C 1
ATOM 1382 O O . TYR A 1 171 ? 4.159 -7.743 -11.032 1.00 97.19 171 TYR A O 1
ATOM 1390 N N . ARG A 1 172 ? 5.702 -8.071 -12.633 1.00 97.81 172 ARG A N 1
ATOM 1391 C CA . ARG A 1 172 ? 5.112 -9.321 -13.136 1.00 97.81 172 ARG A CA 1
ATOM 1392 C C . ARG A 1 172 ? 5.132 -10.390 -12.060 1.00 97.81 172 ARG A C 1
ATOM 1394 O O . ARG A 1 172 ? 4.115 -11.029 -11.820 1.00 97.81 172 ARG A O 1
ATOM 1401 N N . GLU A 1 173 ? 6.270 -10.547 -11.389 1.00 98.50 173 GLU A N 1
ATOM 1402 C CA . GLU A 1 173 ? 6.373 -11.500 -10.290 1.00 98.50 173 GLU A CA 1
ATOM 1403 C C . GLU A 1 173 ? 5.463 -11.113 -9.119 1.00 98.50 173 GLU A C 1
ATOM 1405 O O . GLU A 1 173 ? 4.791 -11.974 -8.561 1.00 98.50 173 GLU A O 1
ATOM 1410 N N . ALA A 1 174 ? 5.376 -9.826 -8.775 1.00 98.06 174 ALA A N 1
ATOM 1411 C CA . ALA A 1 174 ? 4.451 -9.349 -7.756 1.00 98.06 174 ALA A CA 1
ATOM 1412 C C . ALA A 1 174 ? 2.996 -9.689 -8.101 1.00 98.06 174 ALA A C 1
ATOM 1414 O O . ALA A 1 174 ? 2.295 -10.232 -7.254 1.00 98.06 174 ALA A O 1
ATOM 1415 N N . TYR A 1 175 ? 2.553 -9.428 -9.335 1.00 98.12 175 TYR A N 1
ATOM 1416 C CA . TYR A 1 175 ? 1.214 -9.801 -9.793 1.00 98.12 175 TYR A CA 1
ATOM 1417 C C . TYR A 1 175 ? 0.999 -11.309 -9.738 1.00 98.12 175 TYR A C 1
ATOM 1419 O O . TYR A 1 175 ? 0.008 -11.734 -9.160 1.00 98.12 175 TYR A O 1
ATOM 1427 N N . ARG A 1 176 ? 1.957 -12.120 -10.205 1.00 98.38 176 ARG A N 1
ATOM 1428 C CA . ARG A 1 176 ? 1.884 -13.585 -10.105 1.00 98.38 176 ARG A CA 1
ATOM 1429 C C . ARG A 1 176 ? 1.721 -14.057 -8.655 1.00 98.38 176 ARG A C 1
ATOM 1431 O O . ARG A 1 176 ? 0.925 -14.951 -8.378 1.00 98.38 176 ARG A O 1
ATOM 1438 N N . ARG A 1 177 ? 2.464 -13.465 -7.714 1.00 98.38 177 ARG A N 1
ATOM 1439 C CA . ARG A 1 177 ? 2.372 -13.794 -6.282 1.00 98.38 177 ARG A CA 1
ATOM 1440 C C . ARG A 1 177 ? 1.058 -13.328 -5.664 1.00 98.38 177 ARG A C 1
ATOM 1442 O O . ARG A 1 177 ? 0.447 -14.094 -4.929 1.00 98.38 177 ARG A O 1
ATOM 1449 N N . ILE A 1 178 ? 0.596 -12.118 -5.988 1.00 98.00 178 ILE A N 1
ATOM 1450 C CA . ILE A 1 178 ? -0.726 -11.617 -5.578 1.00 98.00 178 ILE A CA 1
ATOM 1451 C C . ILE A 1 178 ? -1.807 -12.577 -6.075 1.00 98.00 178 ILE A C 1
ATOM 1453 O O . ILE A 1 178 ? -2.629 -13.024 -5.276 1.00 98.00 178 ILE A O 1
ATOM 1457 N N . ALA A 1 179 ? -1.746 -12.962 -7.349 1.00 97.81 179 ALA A N 1
ATOM 1458 C CA . ALA A 1 179 ? -2.690 -13.868 -7.981 1.00 97.81 179 ALA A CA 1
ATOM 1459 C C . ALA A 1 179 ? -2.783 -15.209 -7.253 1.00 97.81 179 ALA A C 1
ATOM 1461 O O . ALA A 1 179 ? -3.878 -15.661 -6.926 1.00 97.81 179 ALA A O 1
ATOM 1462 N N . ALA A 1 180 ? -1.629 -15.801 -6.938 1.00 97.38 180 ALA A N 1
ATOM 1463 C CA . ALA A 1 180 ? -1.521 -17.086 -6.255 1.00 97.38 180 ALA A CA 1
ATOM 1464 C C . ALA A 1 180 ? -1.826 -17.028 -4.747 1.00 97.38 180 ALA A C 1
ATOM 1466 O O . ALA A 1 180 ? -2.095 -18.059 -4.140 1.00 97.38 180 ALA A O 1
ATOM 1467 N N . SER A 1 181 ? -1.769 -15.848 -4.123 1.00 95.69 181 SER A N 1
ATOM 1468 C CA . SER A 1 181 ? -1.892 -15.710 -2.663 1.00 95.69 181 SER A CA 1
ATOM 1469 C C . SER A 1 181 ? -3.316 -15.856 -2.120 1.00 95.69 181 SER A C 1
ATOM 1471 O O . SER A 1 181 ? -3.494 -15.912 -0.905 1.00 95.69 181 SER A O 1
ATOM 1473 N N . GLY A 1 182 ? -4.338 -15.835 -2.984 1.00 93.25 182 GLY A N 1
ATOM 1474 C CA . GLY A 1 182 ? -5.746 -15.807 -2.571 1.00 93.25 182 GLY A CA 1
ATOM 1475 C C . GLY A 1 182 ? -6.179 -14.512 -1.861 1.00 93.25 182 GLY A C 1
ATOM 1476 O O . GLY A 1 182 ? -7.308 -14.425 -1.378 1.00 93.25 182 GLY A O 1
ATOM 1477 N N . ARG A 1 183 ? -5.306 -13.496 -1.787 1.00 94.81 183 ARG A N 1
ATOM 1478 C CA . ARG A 1 183 ? -5.606 -12.189 -1.182 1.00 94.81 183 ARG A CA 1
ATOM 1479 C C . ARG A 1 183 ? -6.663 -11.436 -1.978 1.00 94.81 183 ARG A C 1
ATOM 1481 O O . ARG A 1 183 ? -6.838 -11.654 -3.177 1.00 94.81 183 ARG A O 1
ATOM 1488 N N . ALA A 1 184 ? -7.339 -10.511 -1.302 1.00 98.00 184 ALA A N 1
ATOM 1489 C CA . ALA A 1 184 ? -8.337 -9.687 -1.954 1.00 98.00 184 ALA A CA 1
ATOM 1490 C C . ALA A 1 184 ? -7.678 -8.668 -2.898 1.00 98.00 184 ALA A C 1
ATOM 1492 O O . ALA A 1 184 ? -6.645 -8.080 -2.564 1.00 98.00 184 ALA A O 1
ATOM 1493 N N . VAL A 1 185 ? -8.298 -8.418 -4.052 1.00 98.56 185 VAL A N 1
ATOM 1494 C CA . VAL A 1 185 ? -7.854 -7.399 -5.014 1.00 98.56 185 VAL A CA 1
ATOM 1495 C C . VAL A 1 185 ? -9.004 -6.459 -5.361 1.00 98.56 185 VAL A C 1
ATOM 1497 O O . VAL A 1 185 ? -10.027 -6.873 -5.895 1.00 98.56 185 VAL A O 1
ATOM 1500 N N . ALA A 1 186 ? -8.826 -5.168 -5.104 1.00 98.00 186 ALA A N 1
ATOM 1501 C CA . ALA A 1 186 ? -9.718 -4.131 -5.613 1.00 98.00 186 ALA A CA 1
ATOM 1502 C C . ALA A 1 186 ? -8.963 -3.323 -6.662 1.00 98.00 186 ALA A C 1
ATOM 1504 O O . ALA A 1 186 ? -7.910 -2.775 -6.354 1.00 98.00 186 ALA A O 1
ATOM 1505 N N . ALA A 1 187 ? -9.482 -3.233 -7.882 1.00 97.44 187 ALA A N 1
ATOM 1506 C CA . ALA A 1 187 ? -8.822 -2.507 -8.964 1.00 97.44 187 ALA A CA 1
ATOM 1507 C C . ALA A 1 187 ? -9.713 -1.416 -9.547 1.00 97.44 187 ALA A C 1
ATOM 1509 O O . ALA A 1 187 ? -10.933 -1.536 -9.531 1.00 97.44 187 ALA A O 1
ATOM 1510 N N . VAL A 1 188 ? -9.116 -0.362 -10.098 1.00 96.50 188 VAL A N 1
ATOM 1511 C CA . VAL A 1 188 ? -9.886 0.751 -10.686 1.00 96.50 188 VAL A CA 1
ATOM 1512 C C . VAL A 1 188 ? -10.456 0.448 -12.075 1.00 96.50 188 VAL A C 1
ATOM 1514 O O . VAL A 1 188 ? -11.320 1.185 -12.544 1.00 96.50 188 VAL A O 1
ATOM 1517 N N . SER A 1 189 ? -10.007 -0.631 -12.722 1.00 96.44 189 SER A N 1
ATOM 1518 C CA . SER A 1 189 ? -10.506 -1.089 -14.021 1.00 96.44 189 SER A CA 1
ATOM 1519 C C . SER A 1 189 ? -10.477 -2.614 -14.136 1.00 96.44 189 SER A C 1
ATOM 1521 O O . SER A 1 189 ? -9.779 -3.293 -13.375 1.00 96.44 189 SER A O 1
ATOM 1523 N N . GLN A 1 190 ? -11.233 -3.148 -15.099 1.00 96.88 190 GLN A N 1
ATOM 1524 C CA . GLN A 1 190 ? -11.259 -4.582 -15.392 1.00 96.88 190 GLN A CA 1
ATOM 1525 C C . GLN A 1 190 ? -9.924 -5.049 -15.982 1.00 96.88 190 GLN A C 1
ATOM 1527 O O . GLN A 1 190 ? -9.426 -6.096 -15.593 1.00 96.88 190 GLN A O 1
ATOM 1532 N N . GLU A 1 191 ? -9.274 -4.229 -16.809 1.00 96.50 191 GLU A N 1
ATOM 1533 C CA . GLU A 1 191 ? -7.981 -4.541 -17.425 1.00 96.50 191 GLU A CA 1
ATOM 1534 C C . GLU A 1 191 ? -6.891 -4.850 -16.391 1.00 96.50 191 GLU A C 1
ATOM 1536 O O . GLU A 1 191 ? -6.005 -5.665 -16.642 1.00 96.50 191 GLU A O 1
ATOM 1541 N N . ILE A 1 192 ? -6.939 -4.209 -15.219 1.00 97.06 192 ILE A N 1
ATOM 1542 C CA . ILE A 1 192 ? -5.998 -4.494 -14.133 1.00 97.06 192 ILE A CA 1
ATOM 1543 C C . ILE A 1 192 ? -6.323 -5.840 -13.471 1.00 97.06 192 ILE A C 1
ATOM 1545 O O . ILE A 1 192 ? -5.399 -6.587 -13.154 1.00 97.06 192 ILE A O 1
ATOM 1549 N N . ILE A 1 193 ? -7.607 -6.170 -13.280 1.00 98.06 193 ILE A N 1
ATOM 1550 C CA . ILE A 1 193 ? -8.021 -7.492 -12.782 1.00 98.06 193 ILE A CA 1
ATOM 1551 C C . ILE A 1 193 ? -7.564 -8.579 -13.751 1.00 98.06 193 ILE A C 1
ATOM 1553 O O . ILE A 1 193 ? -6.903 -9.517 -13.318 1.00 98.06 193 ILE A O 1
ATOM 1557 N N . ASP A 1 194 ? -7.831 -8.412 -15.045 1.00 97.44 194 ASP A N 1
ATOM 1558 C CA . ASP A 1 194 ? -7.461 -9.374 -16.088 1.00 97.44 194 ASP A CA 1
ATOM 1559 C C . ASP A 1 194 ? -5.942 -9.536 -16.202 1.00 97.44 194 ASP A C 1
ATOM 1561 O O . ASP A 1 194 ? -5.448 -10.603 -16.532 1.00 97.44 194 ASP A O 1
ATOM 1565 N N . ARG A 1 195 ? -5.171 -8.487 -15.901 1.00 97.06 195 ARG A N 1
ATOM 1566 C CA . ARG A 1 195 ? -3.705 -8.551 -15.890 1.00 97.06 195 ARG A CA 1
ATOM 1567 C C . ARG A 1 195 ? -3.131 -9.279 -14.678 1.00 97.06 195 ARG A C 1
ATOM 1569 O O . ARG A 1 195 ? -2.041 -9.840 -14.770 1.00 97.06 195 ARG A O 1
ATOM 1576 N N . ILE A 1 196 ? -3.796 -9.179 -13.530 1.00 97.56 196 ILE A N 1
ATOM 1577 C CA . ILE A 1 196 ? -3.354 -9.825 -12.289 1.00 97.56 196 ILE A CA 1
ATOM 1578 C C . ILE A 1 196 ? -3.856 -11.269 -12.235 1.00 97.56 196 ILE A C 1
ATOM 1580 O O . ILE A 1 196 ? -3.142 -12.113 -11.715 1.00 97.56 196 ILE A O 1
ATOM 1584 N N . GLU A 1 197 ? -5.054 -11.543 -12.752 1.00 97.56 197 GLU A N 1
ATOM 1585 C CA . GLU A 1 197 ? -5.751 -12.835 -12.668 1.00 97.56 197 GLU A CA 1
ATOM 1586 C C . GLU A 1 197 ? -5.879 -13.358 -11.217 1.00 97.56 197 GLU A C 1
ATOM 1588 O O . GLU A 1 197 ? -5.438 -14.465 -10.898 1.00 97.56 197 GLU A O 1
ATOM 1593 N N . PRO A 1 198 ? -6.443 -12.567 -10.278 1.00 97.50 198 PRO A N 1
ATOM 1594 C CA . PRO A 1 198 ? -6.494 -12.954 -8.873 1.00 97.50 198 PRO A CA 1
ATOM 1595 C C . PRO A 1 198 ? -7.387 -14.172 -8.619 1.00 97.50 198 PRO A C 1
ATOM 1597 O O . PRO A 1 198 ? -8.548 -14.204 -9.017 1.00 97.50 198 PRO A O 1
ATOM 1600 N N . THR A 1 199 ? -6.867 -15.144 -7.864 1.00 96.88 199 THR A N 1
ATOM 1601 C CA . THR A 1 199 ? -7.637 -16.331 -7.440 1.00 96.88 199 THR A CA 1
ATOM 1602 C C . THR A 1 199 ? -8.527 -16.074 -6.219 1.00 96.88 199 THR A C 1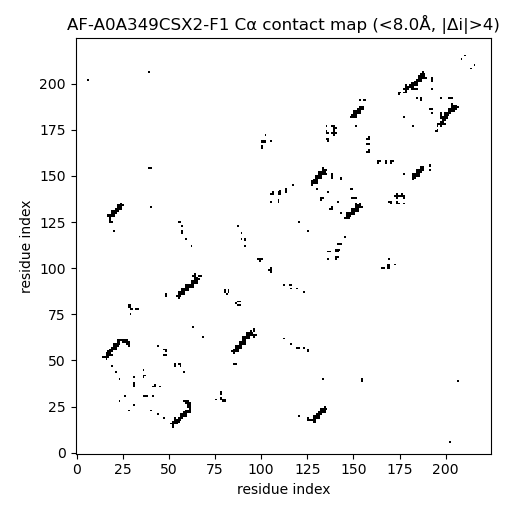
ATOM 1604 O O . THR A 1 199 ? -9.478 -16.814 -5.978 1.00 96.88 199 THR A O 1
ATOM 1607 N N . GLY A 1 200 ? -8.225 -15.027 -5.444 1.00 95.62 200 GLY A N 1
ATOM 1608 C CA . GLY A 1 200 ? -9.001 -14.593 -4.281 1.00 95.62 200 GLY A CA 1
ATOM 1609 C C . GLY A 1 200 ? -10.175 -13.668 -4.626 1.00 95.62 200 GLY A C 1
ATOM 1610 O O . GLY A 1 200 ? -10.420 -13.379 -5.802 1.00 95.62 200 GLY A O 1
ATOM 1611 N N . PRO A 1 2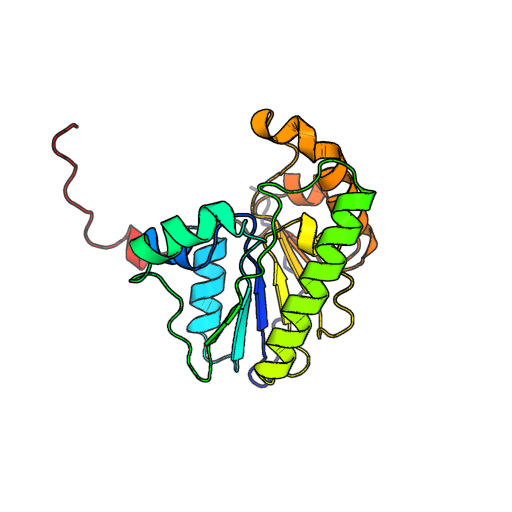01 ? -10.896 -13.148 -3.610 1.00 97.81 201 PRO A N 1
ATOM 1612 C CA . PRO A 1 201 ? -11.970 -12.180 -3.815 1.00 97.81 201 PRO A CA 1
ATOM 1613 C C . PRO A 1 201 ? -11.473 -10.952 -4.577 1.00 97.81 201 PRO A C 1
ATOM 1615 O O . PRO A 1 201 ? -10.517 -10.300 -4.159 1.00 97.81 201 PRO A O 1
ATOM 1618 N N . HIS A 1 202 ? -12.130 -10.596 -5.673 1.00 98.19 202 HIS A N 1
ATOM 1619 C CA . HIS A 1 202 ? -11.706 -9.454 -6.468 1.00 98.19 202 HIS A CA 1
ATOM 1620 C C . HIS A 1 202 ? -12.875 -8.656 -7.024 1.00 98.19 202 HIS A C 1
ATOM 1622 O O . HIS A 1 202 ? -13.965 -9.185 -7.248 1.00 98.19 202 HIS A O 1
ATOM 1628 N N . ARG A 1 203 ? -12.661 -7.350 -7.210 1.00 97.12 203 ARG A N 1
ATOM 1629 C CA . ARG A 1 203 ? -13.690 -6.452 -7.737 1.00 97.12 203 ARG A CA 1
ATOM 1630 C C . ARG A 1 203 ? -13.100 -5.218 -8.406 1.00 97.12 203 ARG A C 1
ATOM 1632 O O . ARG A 1 203 ? -12.102 -4.663 -7.948 1.00 97.12 203 ARG A O 1
ATOM 1639 N N . VAL A 1 204 ? -13.798 -4.734 -9.429 1.00 97.62 204 VAL A N 1
ATOM 1640 C CA . VAL A 1 204 ? -13.589 -3.389 -9.967 1.00 97.62 204 VAL A CA 1
ATOM 1641 C C . VAL A 1 204 ? -14.281 -2.352 -9.075 1.00 97.62 204 VAL A C 1
ATOM 1643 O O . VAL A 1 204 ? -15.497 -2.396 -8.875 1.00 97.62 204 VAL A O 1
ATOM 1646 N N . VAL A 1 205 ? -13.501 -1.414 -8.546 1.00 94.62 205 VAL A N 1
ATOM 1647 C CA . VAL A 1 205 ? -13.941 -0.247 -7.777 1.00 94.62 205 VAL A CA 1
ATOM 1648 C C . VAL A 1 205 ? -13.442 1.003 -8.511 1.00 94.62 205 VAL A C 1
ATOM 1650 O O . VAL A 1 205 ? -12.296 1.411 -8.301 1.00 94.62 205 VAL A O 1
ATOM 1653 N N . PRO A 1 206 ? -14.255 1.592 -9.408 1.00 90.75 206 PRO A N 1
ATOM 1654 C CA . PRO A 1 206 ? -13.833 2.746 -10.193 1.00 90.75 206 PRO A CA 1
ATOM 1655 C C . PRO A 1 206 ? -13.573 3.955 -9.289 1.00 90.75 206 PRO A C 1
ATOM 1657 O O . PRO A 1 206 ? -14.166 4.087 -8.216 1.00 90.75 206 PRO A O 1
ATOM 1660 N N . ASN A 1 207 ? -12.695 4.858 -9.735 1.00 89.19 207 ASN A N 1
ATOM 1661 C CA . ASN A 1 207 ? -12.432 6.095 -9.003 1.00 89.19 207 ASN A CA 1
ATOM 1662 C C . ASN A 1 207 ? -13.718 6.922 -8.884 1.00 89.19 207 ASN A C 1
ATOM 1664 O O . ASN A 1 207 ? -14.350 7.253 -9.886 1.00 89.19 207 ASN A O 1
ATOM 1668 N N . GLY A 1 208 ? -14.081 7.249 -7.647 1.00 86.50 208 GLY A N 1
ATOM 1669 C CA . GLY A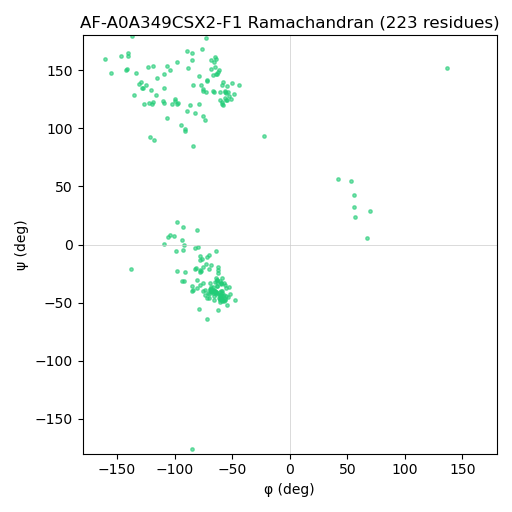 1 208 ? -15.184 8.149 -7.345 1.00 86.50 208 GLY A CA 1
ATOM 1670 C C . GLY A 1 208 ? -14.758 9.615 -7.372 1.00 86.50 208 GLY A C 1
ATOM 1671 O O . GLY A 1 208 ? -13.571 9.940 -7.317 1.00 86.50 208 GLY A O 1
ATOM 1672 N N . ILE A 1 209 ? -15.755 10.493 -7.414 1.00 84.88 209 ILE A N 1
ATOM 1673 C CA . ILE A 1 209 ? -15.606 11.937 -7.223 1.00 84.88 209 ILE A CA 1
ATOM 1674 C C . ILE A 1 209 ? -16.239 12.274 -5.873 1.00 84.88 209 ILE A C 1
ATOM 1676 O O . ILE A 1 209 ? -17.335 11.794 -5.592 1.00 84.88 209 ILE A O 1
ATOM 1680 N N . GLU A 1 210 ? -15.571 13.089 -5.055 1.00 85.12 210 GLU A N 1
ATOM 1681 C CA . GLU A 1 210 ? -16.152 13.627 -3.820 1.00 85.12 210 GLU A CA 1
ATOM 1682 C C . GLU A 1 210 ? -17.142 14.748 -4.177 1.00 85.12 210 GLU A C 1
ATOM 1684 O O . GLU A 1 210 ? -16.710 15.813 -4.638 1.00 85.12 210 GLU A O 1
ATOM 1689 N N . PRO A 1 211 ? -18.464 14.555 -3.991 1.00 85.38 211 PRO A N 1
ATOM 1690 C CA . PRO A 1 211 ? -19.449 15.528 -4.449 1.00 85.38 211 PRO A CA 1
ATOM 1691 C C . PRO A 1 211 ? -19.260 16.907 -3.824 1.00 85.38 211 PRO A C 1
ATOM 1693 O O . PRO A 1 211 ? -19.480 17.905 -4.501 1.00 85.38 211 PRO A O 1
ATOM 1696 N N . ARG A 1 212 ? -18.816 16.994 -2.562 1.00 84.00 212 ARG A N 1
ATOM 1697 C CA . ARG A 1 212 ? -18.596 18.290 -1.899 1.00 84.00 212 ARG A CA 1
ATOM 1698 C C . ARG A 1 212 ? -17.481 19.108 -2.545 1.00 84.00 212 ARG A C 1
ATOM 1700 O O . ARG A 1 212 ? -17.562 20.330 -2.560 1.00 84.00 212 ARG A O 1
ATOM 1707 N N . GLU A 1 213 ? -16.465 18.444 -3.083 1.00 83.19 213 GLU A N 1
ATOM 1708 C CA . GLU A 1 213 ? -15.346 19.101 -3.768 1.00 83.19 213 GLU A CA 1
ATOM 1709 C C . GLU A 1 213 ? -15.732 19.528 -5.181 1.00 83.19 213 GLU A C 1
ATOM 1711 O O . GLU A 1 213 ? -15.311 20.582 -5.648 1.00 83.19 213 GLU A O 1
ATOM 1716 N N . TRP A 1 214 ? -16.571 18.736 -5.850 1.00 83.06 214 TRP A N 1
ATOM 1717 C CA . TRP A 1 214 ? -16.998 19.018 -7.218 1.00 83.06 214 TRP A CA 1
ATOM 1718 C C . TRP A 1 214 ? -18.126 20.050 -7.305 1.00 83.06 214 TRP A C 1
ATOM 1720 O O . TRP A 1 214 ? -18.155 20.872 -8.216 1.00 83.06 214 TRP A O 1
ATOM 1730 N N . LEU A 1 215 ? -19.062 20.012 -6.356 1.00 87.25 215 LEU A N 1
ATOM 1731 C CA . LEU A 1 215 ? -20.230 20.897 -6.307 1.00 87.25 215 LEU A CA 1
ATOM 1732 C C . LEU A 1 215 ? -19.986 22.163 -5.471 1.00 87.25 215 LEU A C 1
ATOM 173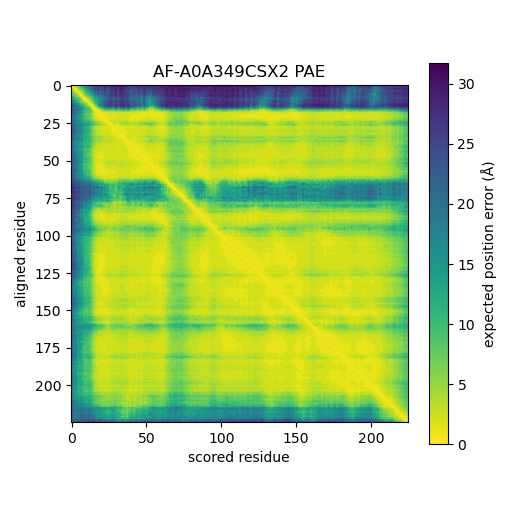4 O O . LEU A 1 215 ? -20.861 23.024 -5.393 1.00 87.25 215 LEU A O 1
ATOM 1738 N N . GLY A 1 216 ? -18.826 22.265 -4.820 1.00 83.56 216 GLY A N 1
ATOM 1739 C CA . GLY A 1 216 ? -18.427 23.431 -4.039 1.00 83.56 216 GLY A CA 1
ATOM 1740 C C . GLY A 1 216 ? -18.061 24.646 -4.897 1.00 83.56 216 GLY A C 1
ATOM 1741 O O . GLY A 1 216 ? -18.051 24.598 -6.130 1.00 83.56 216 GLY A O 1
ATOM 1742 N N . ALA A 1 217 ? -17.734 25.752 -4.221 1.00 84.50 217 ALA A N 1
ATOM 1743 C CA . ALA A 1 217 ? -17.222 26.950 -4.877 1.00 84.50 217 ALA A CA 1
ATOM 1744 C C . ALA A 1 217 ? -15.934 26.618 -5.644 1.00 84.50 217 ALA A C 1
ATOM 1746 O O . ALA A 1 217 ? -14.958 26.144 -5.059 1.00 84.50 217 ALA A O 1
ATOM 1747 N N . GLN A 1 218 ? -15.948 26.863 -6.952 1.00 81.44 218 GLN A N 1
ATOM 1748 C CA . GLN A 1 218 ? -14.788 26.629 -7.802 1.00 81.44 218 GLN A CA 1
ATOM 1749 C C . GLN A 1 218 ? -13.707 27.681 -7.514 1.00 81.44 218 GLN A C 1
ATOM 1751 O O . GLN A 1 218 ? -14.042 28.850 -7.296 1.00 81.44 218 GLN A O 1
ATOM 1756 N N . PRO A 1 219 ? -12.418 27.298 -7.500 1.00 82.19 219 PRO A N 1
ATOM 1757 C CA . PRO A 1 219 ? -11.339 28.264 -7.361 1.00 82.19 219 PRO A CA 1
ATOM 1758 C C . PRO A 1 219 ? -11.342 29.228 -8.550 1.00 82.19 219 PRO A C 1
ATOM 1760 O O . PRO A 1 219 ? -11.695 28.850 -9.669 1.00 82.19 219 PRO A O 1
ATOM 1763 N N . THR A 1 220 ? -10.920 30.471 -8.314 1.00 86.69 220 THR A N 1
ATOM 1764 C CA . THR A 1 220 ? -10.700 31.434 -9.396 1.00 86.69 220 THR A CA 1
ATOM 1765 C C . THR A 1 220 ? -9.728 30.834 -10.405 1.00 86.69 220 THR A C 1
ATOM 1767 O O . THR A 1 220 ? -8.676 30.310 -10.026 1.00 86.69 220 THR A O 1
ATOM 1770 N N . ALA A 1 221 ? -10.098 30.895 -11.684 1.00 85.44 221 ALA A N 1
ATOM 1771 C CA . ALA A 1 221 ? -9.220 30.493 -12.769 1.00 85.44 221 ALA A CA 1
ATOM 1772 C C . ALA A 1 221 ? -7.889 31.259 -12.658 1.00 85.44 221 ALA A C 1
ATOM 1774 O O . ALA A 1 221 ? -7.907 32.454 -12.358 1.00 85.44 221 ALA A O 1
ATOM 1775 N N . PRO A 1 222 ? -6.739 30.597 -12.838 1.00 86.06 222 PRO A N 1
ATOM 1776 C CA . PRO A 1 222 ? -5.461 31.282 -12.756 1.00 86.06 222 PRO A CA 1
ATOM 1777 C C . PRO A 1 222 ? -5.271 32.259 -13.926 1.00 86.06 222 PRO A C 1
ATOM 1779 O O . PRO A 1 222 ? -5.738 32.002 -15.031 1.00 86.06 222 PRO A O 1
ATOM 1782 N N . ASP A 1 223 ? -4.501 33.323 -13.694 1.00 89.50 223 ASP A N 1
ATOM 1783 C CA . ASP A 1 223 ? -4.307 34.444 -14.633 1.00 89.50 223 ASP A CA 1
ATOM 1784 C C . ASP A 1 223 ? -3.607 34.083 -15.961 1.00 89.50 223 ASP A C 1
ATOM 1786 O O . ASP A 1 223 ? -3.442 34.937 -16.826 1.00 89.50 223 ASP A O 1
ATOM 1790 N N . TRP A 1 224 ? -3.128 32.845 -16.114 1.00 83.81 224 TRP A N 1
ATOM 1791 C CA . TRP A 1 224 ? -2.431 32.373 -17.318 1.00 83.81 224 TRP A CA 1
ATOM 1792 C C . TRP A 1 224 ? -3.350 31.690 -18.342 1.00 83.81 224 TRP A C 1
ATOM 1794 O O . TRP A 1 224 ? -2.845 31.168 -19.339 1.00 83.81 224 TRP A O 1
ATOM 1804 N N . LEU A 1 225 ? -4.662 31.665 -18.084 1.00 53.84 225 LEU A N 1
ATOM 1805 C CA . LEU A 1 225 ? -5.691 31.213 -19.027 1.00 53.84 225 LEU A CA 1
ATOM 1806 C C . LEU A 1 225 ? -6.142 32.329 -19.973 1.00 53.84 225 LEU A C 1
ATOM 1808 O O . LEU A 1 225 ? -6.331 33.470 -19.500 1.00 53.84 225 LEU A O 1
#

pLDDT: mean 88.47, std 14.09, range [32.28, 98.62]

Secondary structure (DSSP, 8-state):
--PPPPPSSPPPP----EEEEEE-SS--HHHHHHTTT-SHHHHHHHHHHH-TTEEEEEEEPPPEEHHHHHHHHHHTGGGS----SSEEEE--EES-SS--SSHHHHHHHHHHHHHHHHHHHHHTT-SSPEEEES-HHHHHH---TTSS-EEEEE-S-TTT-GGGGGGHHHHHHHHHHHHHTT-EEEESSHHHHHHH--SSSEEE-PPP--HHHHSSPPPPPPTT-

Foldseek 3Di:
DDDFPDAPDDDDDDDQQAEEEEEEAADAQLNCVVVVLPDPSSVVVVCLLPPPSHQAYEYEYPEAAPVVVVVVCVVSVVSDDDDDLRYHYDYHYDNDHDQDLDQVSLLVVLQVVQVRSVVRCVVSVHQQHEYEYCHLSNLQNDPSPSHVAYEHEPADDLCPDPVNPSNVVNSLNSLQRNQVNLGEYEYQDVVNCVSSNHPHHYDHDHDDDDCCVVVDDDDPDDPVD

Solvent-accessible surface area (backbone atoms only — not comparable to full-atom values): 12747 Å² total; per-residue (Å²): 135,83,77,78,75,81,72,90,72,72,83,76,72,88,66,76,55,40,26,35,36,39,33,42,54,78,51,39,67,38,60,31,52,71,61,69,36,73,49,74,73,35,42,51,51,51,48,52,74,68,35,84,58,37,53,32,37,38,42,35,31,38,80,37,20,52,79,63,42,62,64,44,54,69,74,44,56,88,32,52,82,80,69,53,93,42,38,42,73,45,74,48,72,39,77,60,84,63,83,65,54,51,56,70,56,39,38,54,52,29,46,54,48,44,54,54,52,49,52,52,36,56,75,68,67,51,67,53,22,38,34,40,26,47,19,57,59,55,52,26,38,39,84,66,81,79,35,66,45,49,33,35,39,41,82,68,62,76,83,71,49,76,95,43,54,76,40,31,67,36,50,53,51,13,31,52,39,32,15,73,64,47,41,32,37,39,16,46,40,63,70,51,45,70,70,37,55,57,71,22,60,68,47,70,53,60,86,80,78,62,61,71,74,72,72,41,90,75,77,82,79,63,91,88,113

Mean predicted aligned error: 6.72 Å

Nearest PDB structures (foldseek):
  3cv3-assembly1_A  TM=6.241E-01  e=1.886E-01  Xanthomonas campestris pv. campestris
  3ofn-assembly1_C  TM=3.070E-01  e=1.212E+00  Saccharomyces cerevisiae
  6lyh-assembly2_A  TM=3.282E-01  e=1.822E+00  Camellia sinensis var. assamica
  9gmx-assembly1_B  TM=2.071E-01  e=7.795E+00  Homo sapiens